Protein 2YY0 (pdb70)

B-factor: mean 58.33, std 17.15, range [24.26, 110.07]

GO terms:
  GO:0005737 cytoplasm (C, IDA)
  GO:0005515 protein binding (F, IPI)
  GO:0005634 nucleus (C, IDA)
  GO:0003713 transcription coactivator activity (F, IDA)
  GO:0006355 regulation of DNA-templated transcription (P, IDA)
  GO:0007283 spermatogenesis (P, IEP)

Solvent-accessible surface area: 13545 Å² total; per-residue (Å²): 90,88,48,25,67,2,0,64,5,43,29,68,17,0,86,29,63,102,99,34,85,54,22,57,87,62,8,133,130,18,115,68,93,8,71,147,102,126,117,100,69,111,70,123,95,152,135,119,120,71,112,90,114,117,139,55,95,43,27,80,99,2,132,122,73,40,54,87,20,98,126,86,34,78,63,28,35,96,64,9,118,129,3,92,63,83,20,82,132,66,155,97,43,30,57,20,13,69,12,57,38,72,14,1,72,31,93,98,108,39,81,59,22,39,129,67,6,98,138,16,92,57,99,18,64,157,86,154,154,81,82,109,89,125,108,114,138,118,110,69,97,98,105,48,119,55,118,80,0,74,89,8,90,98,61,32,56,87,32,102,124,108,34,78,51,16,42,80,76,11,135,130,32,114,57,98,14,68,126,114,152

Structure (mmCIF, N/CA/C/O backbone):
data_2YY0
#
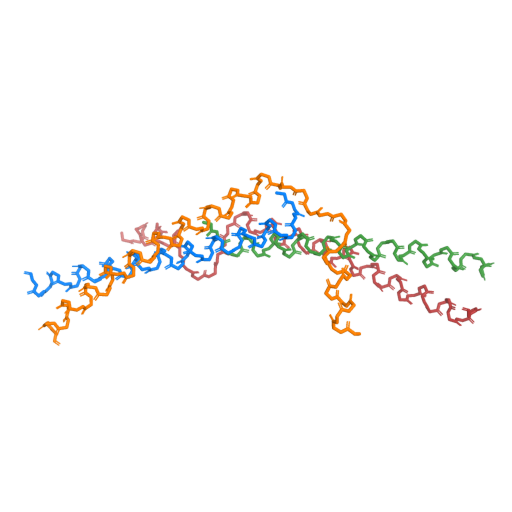_entry.id   2YY0
#
_cell.length_a   59.634
_cell.length_b   59.634
_cell.length_c   194.868
_cell.angle_alpha   90.00
_cell.angle_beta   90.00
_cell.angle_gamma   120.00
#
_symmetry.space_group_name_H-M   'H 3'
#
loop_
_entity.id
_entity.type
_entity.pdbx_description
1 polymer 'C-Myc-binding protein'
2 water water
#
loop_
_atom_site.group_PDB
_atom_site.id
_atom_site.type_symbol
_atom_site.label_atom_id
_atom_site.label_alt_id
_atom_site.label_comp_id
_atom_site.label_asym_id
_atom_site.label_entity_id
_atom_site.lab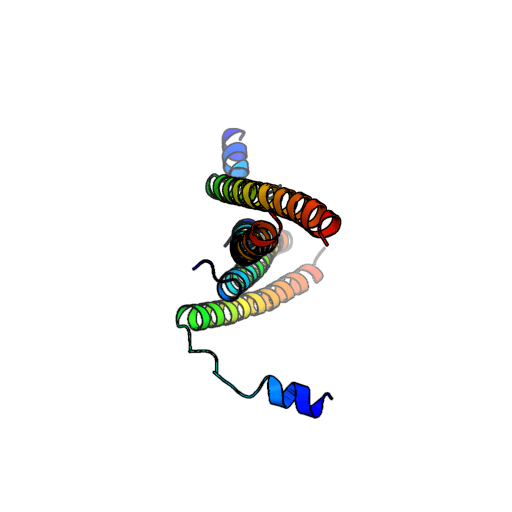el_seq_id
_atom_site.pdbx_PDB_ins_code
_atom_site.Cartn_x
_atom_site.Cartn_y
_atom_site.Cartn_z
_atom_site.occupancy
_atom_site.B_iso_or_equiv
_atom_site.auth_seq_id
_atom_site.auth_comp_id
_atom_site.auth_asym_id
_atom_site.auth_atom_id
_atom_site.pdbx_PDB_model_num
ATOM 1 N N . PRO A 1 16 ? 3.312 12.171 86.142 1.00 74.07 57 PRO A N 1
ATOM 2 C CA . PRO A 1 16 ? 4.449 12.332 87.089 1.00 73.05 57 PRO A CA 1
ATOM 3 C C . PRO A 1 16 ? 5.372 13.466 86.654 1.00 71.61 57 PRO A C 1
ATOM 4 O O . PRO A 1 16 ? 5.672 13.598 85.475 1.00 71.25 57 PRO A O 1
ATOM 8 N N . GLU A 1 17 ? 5.820 14.282 87.606 1.00 72.19 58 GLU A N 1
ATOM 9 C CA . GLU A 1 17 ? 6.723 15.404 87.307 1.00 71.04 58 GLU A CA 1
ATOM 10 C C . GLU A 1 17 ? 8.140 14.915 86.976 1.00 68.71 58 GLU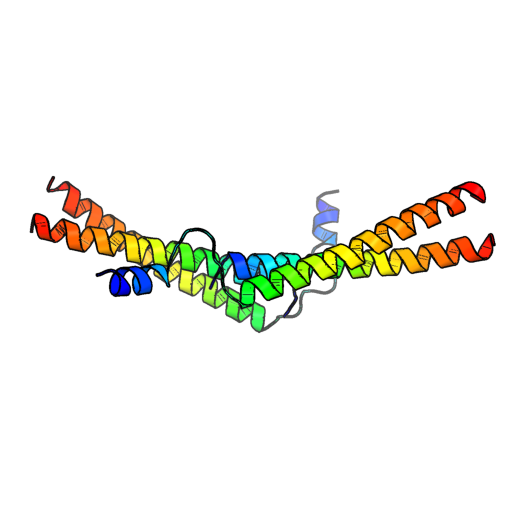 A C 1
ATOM 11 O O . GLU A 1 17 ? 9.132 15.329 87.593 1.00 68.59 58 GLU A O 1
ATOM 17 N N . ASN A 1 18 ? 8.214 14.026 85.992 1.00 64.36 59 ASN A N 1
ATOM 18 C CA . ASN A 1 18 ? 9.468 13.461 85.527 1.00 59.97 59 ASN A CA 1
ATOM 19 C C . ASN A 1 18 ? 9.746 14.149 84.205 1.00 55.94 59 ASN A C 1
ATOM 20 O O . ASN A 1 18 ? 8.860 14.260 83.362 1.00 55.27 59 ASN A O 1
ATOM 25 N N . PRO A 1 19 ? 10.970 14.654 84.022 1.00 52.70 60 PRO A N 1
ATOM 26 C CA . PRO A 1 19 ? 11.283 15.319 82.763 1.00 51.03 60 PRO A CA 1
ATOM 27 C C . PRO A 1 19 ? 11.077 14.406 81.544 1.00 49.95 60 PRO A C 1
ATOM 28 O O . PRO A 1 19 ? 10.453 14.812 80.565 1.00 50.18 60 PRO A O 1
ATOM 32 N N . GLU A 1 20 ? 11.556 13.168 81.610 1.00 49.33 61 GLU A N 1
ATOM 33 C CA . GLU A 1 20 ? 11.400 12.242 80.483 1.00 48.44 61 GLU A CA 1
ATOM 34 C C . GLU A 1 20 ? 9.938 11.955 80.125 1.00 45.12 61 GLU A C 1
ATOM 35 O O . GLU A 1 20 ? 9.568 11.905 78.948 1.00 44.82 61 GLU A O 1
ATOM 41 N N . ILE A 1 21 ? 9.118 11.748 81.147 1.00 41.67 62 ILE A N 1
ATOM 42 C CA . ILE A 1 21 ? 7.699 11.490 80.968 1.00 37.81 62 ILE A CA 1
ATOM 43 C C . ILE A 1 21 ? 7.016 12.722 80.369 1.00 37.74 62 ILE A C 1
ATOM 44 O O . ILE A 1 21 ? 6.290 12.613 79.372 1.00 37.01 62 ILE A O 1
ATOM 49 N N . GLU A 1 22 ? 7.260 13.892 80.967 1.00 36.15 63 GLU A N 1
ATOM 50 C CA . GLU A 1 22 ? 6.685 15.137 80.482 1.00 34.68 63 GLU A CA 1
ATOM 51 C C . GLU A 1 22 ? 7.137 15.425 79.058 1.00 35.37 63 GLU A C 1
ATOM 52 O O . GLU A 1 22 ? 6.356 15.934 78.260 1.00 35.26 63 GLU A O 1
ATOM 58 N N . LEU A 1 23 ? 8.394 15.118 78.738 1.00 34.09 64 LEU A N 1
ATOM 59 C CA . LEU A 1 23 ? 8.911 15.324 77.376 1.00 35.24 64 LEU A CA 1
ATOM 60 C C . LEU A 1 23 ? 8.083 14.430 76.432 1.00 36.63 64 LEU A C 1
ATOM 61 O O . LEU A 1 23 ? 7.605 14.873 75.380 1.00 37.73 64 LEU A O 1
ATOM 66 N N . LEU A 1 24 ? 7.915 13.170 76.801 1.00 35.01 65 LEU A N 1
ATOM 67 C CA . LEU A 1 24 ? 7.106 12.279 75.971 1.00 36.73 65 LEU A CA 1
ATOM 68 C C . LEU A 1 24 ? 5.689 12.814 75.784 1.00 35.26 65 LEU A C 1
ATOM 69 O O . LEU A 1 24 ? 5.120 12.684 74.704 1.00 35.00 65 LEU A O 1
ATOM 74 N N . ARG A 1 25 ? 5.111 13.404 76.830 1.00 35.13 66 ARG A N 1
ATOM 75 C CA . ARG A 1 25 ? 3.750 13.921 76.701 1.00 36.92 66 ARG A CA 1
ATOM 76 C C . ARG A 1 25 ? 3.727 15.103 75.759 1.00 36.41 66 ARG A C 1
ATOM 77 O O . ARG A 1 25 ? 2.736 15.332 75.071 1.00 38.76 66 ARG A O 1
ATOM 85 N N . LEU A 1 26 ? 4.827 15.848 75.725 1.00 37.87 67 LEU A N 1
ATOM 86 C CA . LEU A 1 26 ? 4.922 17.015 74.858 1.00 38.76 67 LEU A CA 1
ATOM 87 C C . LEU A 1 26 ? 4.985 16.581 73.397 1.00 36.01 67 LEU A C 1
ATOM 88 O O . LEU A 1 26 ? 4.351 17.180 72.531 1.00 36.97 67 LEU A O 1
ATOM 93 N N . GLU A 1 27 ? 5.737 15.532 73.126 1.00 36.84 68 GLU A N 1
ATOM 94 C CA . GLU A 1 27 ? 5.836 15.006 71.769 1.00 38.54 68 GLU A CA 1
ATOM 95 C C . GLU A 1 27 ? 4.494 14.411 71.361 1.00 35.54 68 GLU A C 1
ATOM 96 O O . GLU A 1 27 ? 4.044 14.610 70.241 1.00 35.06 68 GLU A O 1
ATOM 102 N N . LEU A 1 28 ? 3.843 13.702 72.272 1.00 33.15 69 LEU A N 1
ATOM 103 C CA . LEU A 1 28 ? 2.543 13.111 71.932 1.00 36.17 69 LEU A CA 1
ATOM 104 C C . LEU A 1 28 ? 1.541 14.216 71.569 1.00 35.14 69 LEU A C 1
ATOM 105 O O . LEU A 1 28 ? 0.785 14.109 70.599 1.00 34.37 69 LEU A O 1
ATOM 110 N N . ALA A 1 29 ? 1.575 15.296 72.335 1.00 36.01 70 ALA A N 1
ATOM 111 C CA . ALA A 1 29 ? 0.687 16.430 72.114 1.00 35.76 70 ALA A CA 1
ATOM 112 C C . ALA A 1 29 ? 0.962 17.140 70.793 1.00 35.97 70 ALA A C 1
ATOM 113 O O . ALA A 1 29 ? 0.037 17.631 70.144 1.00 35.45 70 ALA A O 1
ATOM 115 N N . GLU A 1 30 ? 2.235 17.207 70.403 1.00 37.95 71 GLU A N 1
ATOM 116 C CA . GLU A 1 30 ? 2.635 17.846 69.147 1.00 40.22 71 GLU A CA 1
ATOM 117 C C . GLU A 1 30 ? 2.175 17.021 67.952 1.00 40.17 71 GLU A C 1
ATOM 118 O O . GLU A 1 30 ? 1.631 17.557 66.981 1.00 38.36 71 GLU A O 1
ATOM 124 N N . MET A 1 31 ? 2.427 15.717 68.017 1.00 39.00 72 MET A N 1
ATOM 125 C CA . MET A 1 31 ? 2.022 14.813 66.942 1.00 40.63 72 MET A CA 1
ATOM 126 C C . MET A 1 31 ? 0.507 14.876 66.771 1.00 39.50 72 MET A C 1
ATOM 127 O O . MET A 1 31 ? 0.005 14.808 65.659 1.00 41.65 72 MET A O 1
ATOM 132 N N . LYS A 1 32 ? -0.210 15.012 67.877 1.00 39.62 73 LYS A N 1
ATOM 133 C CA . LYS A 1 32 ? -1.657 15.071 67.833 1.00 44.10 73 LYS A CA 1
ATOM 134 C C . LYS A 1 32 ? -2.108 16.394 67.204 1.00 45.80 73 LYS A C 1
ATOM 135 O O . LYS A 1 32 ? -3.106 16.442 66.489 1.00 46.73 73 LYS A O 1
ATOM 141 N N . GLU A 1 33 ? -1.368 17.464 67.477 1.00 47.85 74 GLU A N 1
ATOM 142 C CA . GLU A 1 33 ? -1.685 18.775 66.933 1.00 47.88 74 GLU A CA 1
ATOM 143 C C . GLU A 1 33 ? -1.397 18.749 65.439 1.00 47.06 74 GLU A C 1
ATOM 144 O O . GLU A 1 33 ? -2.130 19.341 64.652 1.00 44.70 74 GLU A O 1
ATOM 150 N N . LYS A 1 34 ? -0.327 18.068 65.043 1.00 47.21 75 LYS A N 1
ATOM 151 C CA . LYS A 1 34 ? 0.003 17.970 63.624 1.00 49.40 75 LYS A CA 1
ATOM 152 C C . LYS A 1 34 ? -1.057 17.117 62.933 1.00 50.96 75 LYS A C 1
ATOM 153 O O . LYS A 1 34 ? -1.336 17.280 61.750 1.00 53.68 75 LYS A O 1
ATOM 159 N N . TYR A 1 35 ? -1.661 16.212 63.681 1.00 50.40 76 TYR A N 1
ATOM 160 C CA . TYR A 1 35 ? -2.662 15.348 63.100 1.00 51.38 76 TYR A CA 1
ATOM 161 C C . TYR A 1 35 ? -4.006 16.017 62.968 1.00 52.35 76 TYR A C 1
ATOM 162 O O . TYR A 1 35 ? -4.728 15.762 62.013 1.00 52.54 76 TYR A O 1
ATOM 171 N N . GLU A 1 36 ? -4.350 16.864 63.930 1.00 55.69 77 GLU A N 1
ATOM 172 C CA . GLU A 1 36 ? -5.626 17.583 63.889 1.00 57.99 77 GLU A CA 1
ATOM 173 C C . GLU A 1 36 ? -5.620 18.663 62.803 1.00 57.29 77 GLU A C 1
ATOM 174 O O . GLU A 1 36 ? -6.669 19.158 62.401 1.00 58.37 77 GLU A O 1
ATOM 180 N N . ALA A 1 37 ? -4.434 19.023 62.331 1.00 56.88 78 ALA A N 1
ATOM 181 C CA . ALA A 1 37 ? -4.303 20.044 61.304 1.00 57.91 78 ALA A CA 1
ATOM 182 C C . ALA A 1 37 ? -4.573 19.480 59.910 1.00 57.98 78 ALA A C 1
ATOM 183 O O . ALA A 1 37 ? -5.100 20.175 59.044 1.00 58.37 78 ALA A O 1
ATOM 185 N N . ILE A 1 38 ? -4.203 18.225 59.688 1.00 58.29 79 ILE A N 1
ATOM 186 C CA . ILE A 1 38 ? -4.438 17.612 58.391 1.00 58.76 79 ILE A CA 1
ATOM 187 C C . ILE A 1 38 ? -5.905 17.212 58.355 1.00 59.71 79 ILE A C 1
ATOM 188 O O . ILE A 1 38 ? -6.556 17.329 57.320 1.00 60.08 79 ILE A O 1
ATOM 193 N N . VAL A 1 39 ? -6.422 16.748 59.494 1.00 60.52 80 VAL A N 1
ATOM 194 C CA . VAL A 1 39 ? -7.827 16.358 59.588 1.00 61.09 80 VAL A CA 1
ATOM 195 C C . VAL A 1 39 ? -8.640 17.583 59.213 1.00 62.28 80 VAL A C 1
ATOM 196 O O . VAL A 1 39 ? -9.687 17.479 58.585 1.00 62.80 80 VAL A O 1
ATOM 200 N N . GLU A 1 40 ? -8.140 18.744 59.620 1.00 63.02 81 GLU A N 1
ATOM 201 C CA . GLU A 1 40 ? -8.793 20.013 59.351 1.00 65.12 81 GLU A CA 1
ATOM 202 C C . GLU A 1 40 ? -8.469 20.435 57.929 1.00 65.97 81 GLU A C 1
ATOM 203 O O . GLU A 1 40 ? -9.290 21.035 57.241 1.00 65.45 81 GLU A O 1
ATOM 209 N N . GLU A 1 41 ? -7.259 20.107 57.497 1.00 66.83 82 GLU A N 1
ATOM 210 C CA . GLU A 1 41 ? -6.808 20.445 56.159 1.00 69.13 82 GLU A CA 1
ATOM 211 C C . GLU A 1 41 ? -7.657 19.718 55.111 1.00 69.99 82 GLU A C 1
ATOM 212 O O . GLU A 1 41 ? -8.053 20.305 54.103 1.00 70.58 82 GLU A O 1
ATOM 218 N N . ASN A 1 42 ? -7.945 18.444 55.354 1.00 70.08 83 ASN A N 1
ATOM 219 C CA . ASN A 1 42 ? -8.754 17.671 54.425 1.00 71.80 83 ASN A CA 1
ATOM 220 C C . ASN A 1 42 ? -10.203 18.145 54.432 1.00 73.37 83 ASN A C 1
ATOM 221 O O . ASN A 1 42 ? -10.879 18.099 53.407 1.00 75.52 83 ASN A O 1
ATOM 226 N N . LYS A 1 43 ? -10.680 18.593 55.588 1.00 74.80 84 LYS A N 1
ATOM 227 C CA . LYS A 1 43 ? -12.047 19.088 55.707 1.00 75.92 84 LYS A CA 1
ATOM 228 C C . LYS A 1 43 ? -12.255 20.116 54.603 1.00 75.57 84 LYS A C 1
ATOM 229 O O . LYS A 1 43 ? -13.225 20.053 53.854 1.00 75.44 84 LYS A O 1
ATOM 235 N N . LYS A 1 44 ? -11.327 21.057 54.504 1.00 75.14 85 LYS A N 1
ATOM 236 C CA . LYS A 1 44 ? -11.411 22.087 53.491 1.00 75.13 85 LYS A CA 1
ATOM 237 C C . LYS A 1 44 ? -11.302 21.488 52.098 1.00 75.04 85 LYS A C 1
ATOM 238 O O . LYS A 1 44 ? -12.032 21.884 51.192 1.00 76.31 85 LYS A O 1
ATOM 244 N N . LEU A 1 45 ? -10.398 20.531 51.922 1.00 73.55 86 LEU A N 1
ATOM 245 C CA . LEU A 1 45 ? -10.234 19.902 50.617 1.00 73.43 86 LEU A CA 1
ATOM 246 C C . LEU A 1 45 ? -11.519 19.223 50.134 1.00 73.06 86 LEU A C 1
ATOM 247 O O . LEU A 1 45 ? -12.060 19.592 49.099 1.00 72.40 86 LEU A O 1
ATOM 252 N N . LYS A 1 46 ? -12.009 18.243 50.884 1.00 73.63 87 LYS A N 1
ATOM 253 C CA . LYS A 1 46 ? -13.229 17.534 50.509 1.00 75.19 87 LYS A CA 1
ATOM 254 C C . LYS A 1 46 ? -14.356 18.505 50.172 1.00 76.02 87 LYS A C 1
ATOM 255 O O . LYS A 1 46 ? -15.078 18.320 49.193 1.00 75.73 87 LYS A O 1
ATOM 261 N N . ALA A 1 47 ? -14.499 19.543 50.989 1.00 76.70 88 ALA A N 1
ATOM 262 C CA . ALA A 1 47 ? -15.547 20.540 50.790 1.00 77.95 88 ALA A CA 1
ATOM 263 C C . ALA A 1 47 ? -15.335 21.387 49.538 1.00 78.16 88 ALA A C 1
ATOM 264 O O . ALA A 1 47 ? -16.295 21.733 48.848 1.00 78.41 88 ALA A O 1
ATOM 26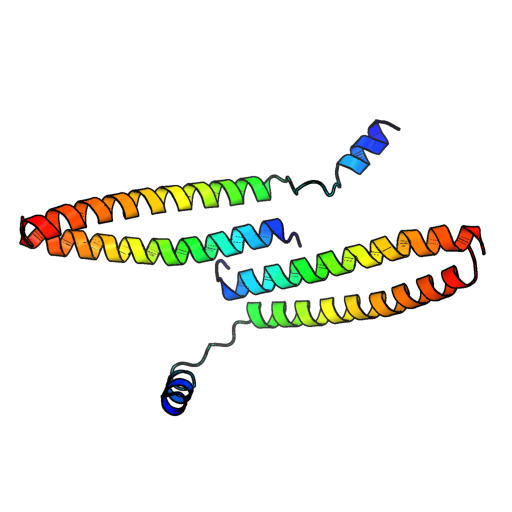6 N N . LYS A 1 48 ? -14.080 21.724 49.256 1.00 77.78 89 LYS A N 1
ATOM 267 C CA . LYS A 1 48 ? -13.741 22.537 48.093 1.00 77.80 89 LYS A CA 1
ATOM 268 C C . LYS A 1 48 ? -13.757 21.688 46.832 1.00 78.69 89 LYS A C 1
ATOM 269 O O . LYS A 1 48 ? -13.963 22.190 45.729 1.00 78.90 89 LYS A O 1
ATOM 275 N N . LEU A 1 49 ? -13.546 20.392 47.017 1.00 80.20 90 LEU A N 1
ATOM 276 C CA . LEU A 1 49 ? -13.511 19.424 45.929 1.00 81.08 90 LEU A CA 1
ATOM 277 C C . LEU A 1 49 ? -14.897 19.213 45.314 1.00 81.94 90 LEU A C 1
ATOM 278 O O . LEU A 1 49 ? -15.026 18.996 44.110 1.00 82.08 90 LEU A O 1
ATOM 283 N N . ALA A 1 50 ? -15.929 19.282 46.152 1.00 82.83 91 ALA A N 1
ATOM 284 C CA . ALA A 1 50 ? -17.305 19.099 45.710 1.00 83.94 91 ALA A CA 1
ATOM 285 C C . ALA A 1 50 ? -17.873 20.394 45.143 1.00 84.78 91 ALA A C 1
ATOM 286 O O . ALA A 1 50 ? -19.084 20.596 45.110 1.00 83.95 91 ALA A O 1
ATOM 288 N N . GLN A 1 51 ? -16.977 21.272 44.712 1.00 86.95 92 GLN A N 1
ATOM 289 C CA . GLN A 1 51 ? -17.349 22.553 44.123 1.00 88.63 92 GLN A CA 1
ATOM 290 C C . GLN A 1 51 ? -16.995 22.405 42.645 1.00 90.34 92 GLN A C 1
ATOM 291 O O . GLN A 1 51 ? -17.249 23.295 41.828 1.00 90.61 92 GLN A O 1
ATOM 297 N N . TYR A 1 52 ? -16.388 21.264 42.325 1.00 91.84 93 TYR A N 1
ATOM 298 C CA . TYR A 1 52 ? -15.997 20.930 40.963 1.00 94.00 93 TYR A CA 1
ATOM 299 C C . TYR A 1 52 ? -16.597 19.573 40.623 1.00 95.40 93 TYR A C 1
ATOM 3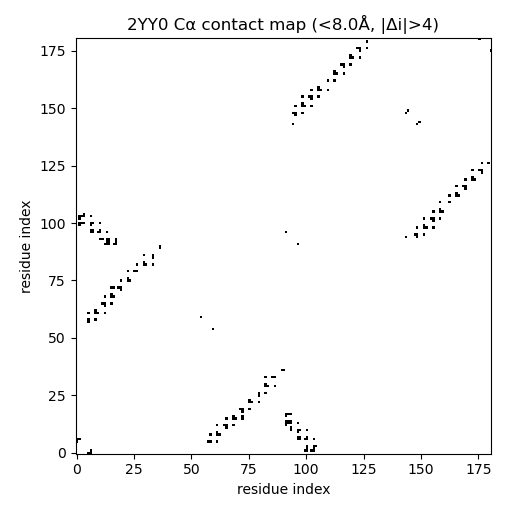00 O O . TYR A 1 52 ? -16.868 19.269 39.459 1.00 95.54 93 TYR A O 1
ATOM 309 N N . GLU A 1 53 ? -16.801 18.762 41.656 1.00 96.66 94 GLU A N 1
ATOM 310 C CA . GLU A 1 53 ? -17.386 17.439 41.493 1.00 98.01 94 GLU A CA 1
ATOM 311 C C . GLU A 1 53 ? -18.792 17.433 42.089 1.00 98.95 94 GLU A C 1
ATOM 312 O O . GLU A 1 53 ? -19.755 17.218 41.322 1.00 99.23 94 GLU A O 1
ATOM 319 N N . ASN B 1 1 ? 38.334 10.375 76.284 1.00 65.26 42 ASN B N 1
ATOM 320 C CA . ASN B 1 1 ? 38.421 9.244 75.311 1.00 64.82 42 ASN B CA 1
ATOM 321 C C . ASN B 1 1 ? 37.027 8.726 74.930 1.00 64.05 42 ASN B C 1
ATOM 322 O O . ASN B 1 1 ? 36.266 8.273 75.785 1.00 62.85 42 ASN B O 1
ATOM 327 N N . SER B 1 2 ? 36.700 8.786 73.641 1.00 64.18 43 SER B N 1
ATOM 328 C CA . SER B 1 2 ? 35.391 8.339 73.171 1.00 64.04 43 SER B CA 1
ATOM 329 C C . SER B 1 2 ? 35.121 6.878 73.522 1.00 62.51 43 SER B C 1
ATOM 330 O O . SER B 1 2 ? 33.981 6.493 73.789 1.00 63.58 43 SER B O 1
ATOM 333 N N . ALA B 1 3 ? 36.165 6.062 73.522 1.00 60.52 44 ALA B N 1
ATOM 334 C CA . ALA B 1 3 ? 35.998 4.655 73.864 1.00 59.02 44 ALA B CA 1
ATOM 335 C C . ALA B 1 3 ? 35.578 4.539 75.328 1.00 57.47 44 ALA B C 1
ATOM 336 O O . ALA B 1 3 ? 34.611 3.850 75.647 1.00 56.39 44 ALA B O 1
ATOM 338 N N . LEU B 1 4 ? 36.298 5.232 76.209 1.00 56.22 45 LEU B N 1
ATOM 339 C CA . LEU B 1 4 ? 35.992 5.203 77.637 1.00 56.84 45 LEU B CA 1
ATOM 340 C C . LEU B 1 4 ? 34.644 5.842 77.936 1.00 58.00 45 LEU B C 1
ATOM 341 O O . LEU B 1 4 ? 33.907 5.377 78.811 1.00 56.82 45 LEU B O 1
ATOM 346 N N . ASP B 1 5 ? 34.332 6.914 77.212 1.00 57.86 46 ASP B N 1
ATOM 347 C CA . ASP B 1 5 ? 33.070 7.603 77.390 1.00 56.29 46 ASP B CA 1
ATOM 348 C C . ASP B 1 5 ? 31.937 6.635 77.153 1.00 55.11 46 ASP B C 1
ATOM 349 O O . ASP B 1 5 ? 31.081 6.452 78.010 1.00 55.98 46 ASP B O 1
ATOM 354 N N . PHE B 1 6 ? 31.930 6.005 75.987 1.00 54.14 47 PHE B N 1
ATOM 355 C CA . PHE B 1 6 ? 30.881 5.046 75.673 1.00 52.80 47 PHE B CA 1
ATOM 356 C C . PHE B 1 6 ? 30.797 3.991 76.765 1.00 52.65 47 PHE B C 1
ATOM 357 O O . PHE B 1 6 ? 29.704 3.609 77.188 1.00 51.42 47 PHE B O 1
ATOM 365 N N . LEU B 1 7 ? 31.951 3.520 77.224 1.00 52.63 48 LEU B N 1
ATOM 366 C CA . LEU B 1 7 ? 31.959 2.500 78.266 1.00 53.07 48 LEU B CA 1
ATOM 367 C C . LEU B 1 7 ? 31.301 3.024 79.538 1.00 52.60 48 LEU B C 1
ATOM 368 O O . LEU B 1 7 ? 30.503 2.326 80.160 1.00 50.78 48 LEU B O 1
ATOM 373 N N . LYS B 1 8 ? 31.642 4.257 79.906 1.00 55.55 49 LYS B N 1
ATOM 374 C CA . LYS B 1 8 ? 31.116 4.915 81.103 1.00 58.37 49 LYS B CA 1
ATOM 375 C C . LYS B 1 8 ? 29.593 5.118 81.098 1.00 59.59 49 LYS B C 1
ATOM 376 O O . LYS B 1 8 ? 28.974 5.205 82.159 1.00 59.92 49 LYS B O 1
ATOM 382 N N . HIS B 1 9 ? 28.992 5.194 79.914 1.00 60.71 50 HIS B N 1
ATOM 383 C CA . HIS B 1 9 ? 27.549 5.381 79.809 1.00 63.37 50 HIS B CA 1
ATOM 384 C C . HIS B 1 9 ? 26.812 4.058 79.757 1.00 63.67 50 HIS B C 1
ATOM 385 O O . HIS B 1 9 ? 25.690 3.951 80.251 1.00 65.88 50 HIS B O 1
ATOM 392 N N . HIS B 1 10 ? 27.436 3.050 79.158 1.00 62.91 51 HIS B N 1
ATOM 393 C CA . HIS B 1 10 ? 26.797 1.746 79.028 1.00 62.50 51 HIS B CA 1
ATOM 394 C C . HIS B 1 10 ? 27.088 0.791 80.163 1.00 61.59 51 HIS B C 1
ATOM 395 O O . HIS B 1 10 ? 26.853 -0.413 80.046 1.00 62.63 51 HIS B O 1
ATOM 402 N N . LEU B 1 11 ? 27.605 1.326 81.262 1.00 59.39 52 LEU B N 1
ATOM 403 C CA . LEU B 1 11 ? 27.896 0.513 82.428 1.00 59.56 52 LEU B CA 1
ATOM 404 C C . LEU B 1 11 ? 27.271 1.181 83.642 1.00 60.89 52 LEU B C 1
ATOM 405 O O . LEU B 1 11 ? 27.259 2.403 83.742 1.00 59.86 52 LEU B O 1
ATOM 410 N N . GLY B 1 12 ? 26.738 0.377 84.554 1.00 63.96 53 GLY B N 1
ATOM 411 C CA . GLY B 1 12 ? 26.113 0.926 85.744 1.00 67.86 53 GLY B CA 1
ATOM 412 C C . GLY B 1 12 ? 24.666 0.494 85.873 1.00 70.91 53 GLY B C 1
ATOM 413 O O . GLY B 1 12 ? 24.230 -0.459 85.228 1.00 71.17 53 GLY B O 1
ATOM 414 N N . ALA B 1 13 ? 23.915 1.200 86.708 1.00 74.11 54 ALA B N 1
ATOM 415 C CA . ALA B 1 13 ? 22.511 0.874 86.922 1.00 76.95 54 ALA B CA 1
ATOM 416 C C . ALA B 1 13 ? 21.671 1.196 85.697 1.00 79.17 54 ALA B C 1
ATOM 417 O O . ALA B 1 13 ? 21.484 2.366 85.357 1.00 79.86 54 ALA B O 1
ATOM 419 N N . ALA B 1 14 ? 21.166 0.161 85.032 1.00 81.53 55 ALA B N 1
ATOM 420 C CA . ALA B 1 14 ? 20.328 0.363 83.854 1.00 83.56 55 ALA B CA 1
ATOM 421 C C . ALA B 1 14 ? 19.061 1.079 84.311 1.00 84.82 55 ALA B C 1
ATOM 422 O O . ALA B 1 14 ? 18.805 1.195 85.512 1.00 85.12 55 ALA B O 1
ATOM 424 N N . THR B 1 15 ? 18.269 1.562 83.362 1.00 85.77 56 THR B N 1
ATOM 425 C CA . THR B 1 15 ? 17.034 2.265 83.701 1.00 86.16 56 THR B CA 1
ATOM 426 C C . THR B 1 15 ? 15.879 1.280 83.939 1.00 85.69 56 THR B C 1
ATOM 427 O O . THR B 1 15 ? 15.561 0.459 83.076 1.00 85.93 56 THR B O 1
ATOM 431 N N . PRO B 1 16 ? 15.249 1.337 85.127 1.00 84.66 57 PRO B N 1
ATOM 432 C CA . PRO B 1 16 ? 14.137 0.426 85.415 1.00 83.25 57 PRO B CA 1
ATOM 433 C C . PRO B 1 16 ? 13.003 0.708 84.438 1.00 81.87 57 PRO B C 1
ATOM 434 O O . PRO B 1 16 ? 12.694 1.868 84.156 1.00 81.95 57 PRO B O 1
ATOM 438 N N . GLU B 1 17 ? 12.389 -0.349 83.919 1.00 79.60 58 GLU B N 1
ATOM 439 C CA . GLU B 1 17 ? 11.294 -0.190 82.970 1.00 76.81 58 GLU B CA 1
ATOM 440 C C . GLU B 1 17 ? 10.085 0.487 83.602 1.00 72.44 58 GLU B C 1
ATOM 441 O O . GLU B 1 17 ? 9.380 -0.119 84.403 1.00 73.02 58 GLU B O 1
ATOM 447 N N . ASN B 1 18 ? 9.857 1.748 83.250 1.00 66.94 59 ASN B N 1
ATOM 448 C CA . ASN B 1 18 ? 8.714 2.479 83.779 1.00 62.61 59 ASN B CA 1
ATOM 449 C C . ASN B 1 18 ? 7.513 2.248 82.860 1.00 58.46 59 ASN B C 1
ATOM 450 O O . ASN B 1 18 ? 7.569 2.540 81.666 1.00 56.97 59 ASN B O 1
ATOM 455 N N . PRO B 1 19 ? 6.414 1.713 83.408 1.00 54.12 60 PRO B N 1
ATOM 456 C CA . PRO B 1 19 ? 5.176 1.422 82.676 1.00 50.83 60 PRO B CA 1
ATOM 457 C C . PRO B 1 19 ? 4.509 2.641 82.012 1.00 48.01 60 PRO B C 1
ATOM 458 O O . PRO B 1 19 ? 3.860 2.513 80.969 1.00 44.41 60 PRO B O 1
ATOM 462 N N . GLU B 1 20 ? 4.662 3.815 82.618 1.00 45.85 61 GLU B N 1
ATOM 463 C CA . GLU B 1 20 ? 4.077 5.024 82.061 1.00 44.43 61 GLU B CA 1
ATOM 464 C C . GLU B 1 20 ? 4.814 5.392 80.795 1.00 42.93 61 GLU B C 1
ATOM 465 O O . GLU B 1 20 ? 4.199 5.783 79.808 1.00 44.36 61 GLU B O 1
ATOM 471 N N . ILE B 1 21 ? 6.135 5.247 80.812 1.00 42.31 62 ILE B N 1
ATOM 472 C CA . ILE B 1 21 ? 6.942 5.576 79.647 1.00 40.68 62 ILE B CA 1
ATOM 473 C C . ILE B 1 21 ? 6.638 4.628 78.482 1.00 42.50 62 ILE B C 1
ATOM 474 O O . ILE B 1 21 ? 6.535 5.057 77.332 1.00 42.94 62 ILE B O 1
ATOM 479 N N . GLU B 1 22 ? 6.468 3.344 78.776 1.00 42.00 63 GLU B N 1
ATOM 480 C CA . GLU B 1 22 ? 6.169 2.367 77.727 1.00 42.32 63 GLU B CA 1
ATOM 481 C C . GLU B 1 22 ? 4.819 2.687 77.078 1.00 39.89 63 GLU B C 1
ATOM 482 O O . GLU B 1 22 ? 4.679 2.594 75.858 1.00 39.29 63 GLU B O 1
ATOM 488 N N . LEU B 1 23 ? 3.839 3.073 77.896 1.00 35.70 64 LEU B N 1
ATOM 489 C CA . LEU B 1 23 ? 2.530 3.440 77.388 1.00 34.70 64 LEU B CA 1
ATOM 490 C C . LEU B 1 23 ? 2.671 4.594 76.414 1.00 32.06 64 LEU B C 1
ATOM 491 O O . LEU B 1 23 ? 2.322 4.469 75.244 1.00 33.75 64 LEU B O 1
ATOM 496 N N . LEU B 1 24 ? 3.192 5.714 76.912 1.00 30.60 65 LEU B N 1
ATOM 497 C CA . LEU B 1 24 ? 3.392 6.919 76.118 1.00 29.23 65 LEU B CA 1
ATOM 498 C C . LEU B 1 24 ? 4.150 6.638 74.816 1.00 30.68 65 LEU B C 1
ATOM 499 O O . LEU B 1 24 ? 3.815 7.181 73.742 1.00 29.78 65 LEU B O 1
ATOM 504 N N . ARG B 1 25 ? 5.189 5.818 74.890 1.00 26.68 66 ARG B N 1
ATOM 505 C CA . ARG B 1 25 ? 5.892 5.504 73.661 1.00 32.12 66 ARG B CA 1
ATOM 506 C C . ARG B 1 25 ? 4.921 4.809 72.684 1.00 33.10 66 ARG B C 1
ATOM 507 O O . ARG B 1 25 ? 4.964 5.087 71.479 1.00 31.39 66 ARG B O 1
ATOM 515 N N . LEU B 1 26 ? 4.049 3.926 73.191 1.00 30.30 67 LEU B N 1
ATOM 516 C CA . LEU B 1 26 ? 3.092 3.239 72.315 1.00 31.60 67 LEU B CA 1
ATOM 517 C C . LEU B 1 26 ? 2.015 4.198 71.816 1.00 31.16 67 LEU B C 1
ATOM 518 O O . LEU B 1 26 ? 1.441 3.997 70.733 1.00 28.83 67 LEU B O 1
ATOM 523 N N . GLU B 1 27 ? 1.718 5.234 72.593 1.00 28.79 68 GLU B N 1
ATOM 524 C CA . GLU B 1 27 ? 0.701 6.189 72.137 1.00 31.39 68 GLU B CA 1
ATOM 525 C C . GLU B 1 27 ? 1.329 7.030 71.041 1.00 30.83 68 GLU B C 1
ATOM 526 O O . GLU B 1 27 ? 0.697 7.321 70.031 1.00 29.11 68 GLU B O 1
ATOM 532 N N . LEU B 1 28 ? 2.602 7.368 71.223 1.00 31.44 69 LEU B N 1
ATOM 533 C CA . LEU B 1 28 ? 3.314 8.147 70.237 1.00 29.57 69 LEU B CA 1
ATOM 534 C C . LEU B 1 28 ? 3.361 7.385 68.936 1.00 28.73 69 LEU B C 1
ATOM 535 O O . LEU B 1 28 ? 2.998 7.912 67.891 1.00 30.01 69 LEU B O 1
ATOM 540 N N . ALA B 1 29 ? 3.815 6.142 68.984 1.00 31.87 70 ALA B N 1
ATOM 541 C CA . ALA B 1 29 ? 3.861 5.290 67.781 1.00 33.58 70 ALA B CA 1
ATOM 542 C C . ALA B 1 29 ? 2.492 5.189 67.130 1.00 33.25 70 ALA B C 1
ATOM 543 O O . ALA B 1 29 ? 2.353 5.300 65.933 1.00 36.20 70 ALA B O 1
ATOM 545 N N . GLU B 1 30 ? 1.474 4.962 67.939 1.00 36.34 71 GLU B N 1
ATOM 546 C CA . GLU B 1 30 ? 0.106 4.842 67.460 1.00 37.74 71 GLU B CA 1
ATOM 547 C C . GLU B 1 30 ? -0.353 6.143 66.755 1.00 38.39 71 GLU B C 1
ATOM 548 O O . GLU B 1 30 ? -0.876 6.123 65.626 1.00 35.98 71 GLU B O 1
ATOM 554 N N . MET B 1 31 ? -0.142 7.275 67.421 1.00 38.05 72 MET B N 1
ATOM 555 C CA . MET B 1 31 ? -0.534 8.574 66.878 1.00 37.31 72 MET B CA 1
ATOM 556 C C . MET B 1 31 ? 0.205 8.839 65.570 1.00 37.32 72 MET B C 1
ATOM 557 O O . MET B 1 31 ? -0.375 9.360 64.625 1.00 36.37 72 MET B O 1
ATOM 562 N N . LYS B 1 32 ? 1.483 8.468 65.512 1.00 37.97 73 LYS B N 1
ATOM 563 C CA . LYS B 1 32 ? 2.268 8.668 64.306 1.00 40.72 73 LYS B CA 1
ATOM 564 C C . LYS B 1 32 ? 1.719 7.805 63.169 1.00 44.38 73 LYS B C 1
ATOM 565 O O . LYS B 1 32 ? 1.765 8.192 62.003 1.00 45.08 73 LYS B O 1
ATOM 571 N N . GLU B 1 33 ? 1.206 6.627 63.507 1.00 46.19 74 GLU B N 1
ATOM 572 C CA . GLU B 1 33 ? 0.631 5.754 62.498 1.00 47.78 74 GLU B CA 1
ATOM 573 C C . GLU B 1 33 ? -0.562 6.465 61.886 1.00 46.55 74 GLU B C 1
ATOM 574 O O . GLU B 1 33 ? -0.662 6.564 60.677 1.00 46.29 74 GLU B O 1
ATOM 580 N N . LYS B 1 34 ? -1.466 6.958 62.729 1.00 45.81 75 LYS B N 1
ATOM 581 C CA . LYS B 1 34 ? -2.664 7.635 62.248 1.00 47.88 75 LYS B CA 1
ATOM 582 C C . LYS B 1 34 ? -2.354 8.869 61.424 1.00 49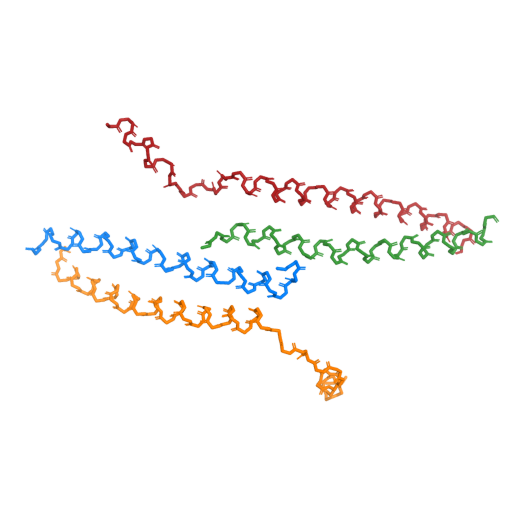.62 75 LYS B C 1
ATOM 583 O O . LYS B 1 34 ? -2.990 9.126 60.408 1.00 49.79 75 LYS B O 1
ATOM 589 N N . TYR B 1 35 ? -1.372 9.635 61.875 1.00 50.45 76 TYR B N 1
ATOM 590 C CA . TYR B 1 35 ? -0.974 10.846 61.184 1.00 49.49 76 TYR B CA 1
ATOM 591 C C . TYR B 1 35 ? -0.483 10.557 59.769 1.00 48.77 76 TYR B C 1
ATOM 592 O O . TYR B 1 35 ? -0.903 11.204 58.811 1.00 49.18 76 TYR B O 1
ATOM 601 N N . GLU B 1 36 ? 0.421 9.600 59.640 1.00 48.19 77 GLU B N 1
ATOM 602 C CA . GLU B 1 36 ? 0.950 9.242 58.328 1.00 50.29 77 GLU B CA 1
ATOM 603 C C . GLU B 1 36 ? -0.148 8.725 57.369 1.00 49.45 77 GLU B C 1
ATOM 604 O O . GLU B 1 36 ? -0.050 8.886 56.156 1.00 46.85 77 GLU B O 1
ATOM 610 N N . ALA B 1 37 ? -1.192 8.103 57.906 1.00 48.44 78 ALA B N 1
ATOM 611 C CA . ALA B 1 37 ? -2.268 7.601 57.056 1.00 48.50 78 ALA B CA 1
ATOM 612 C C . ALA B 1 37 ? -2.986 8.780 56.413 1.00 49.82 78 ALA B C 1
ATOM 613 O O . ALA B 1 37 ? -3.210 8.812 55.204 1.00 50.45 78 ALA B O 1
ATOM 615 N N . ILE B 1 38 ? -3.345 9.746 57.242 1.00 50.61 79 ILE B N 1
ATOM 616 C CA . ILE B 1 38 ? -4.060 10.922 56.795 1.00 52.30 79 ILE B CA 1
ATOM 617 C C . ILE B 1 38 ? -3.205 11.784 55.876 1.00 53.02 79 ILE B C 1
ATOM 618 O O . ILE B 1 38 ? -3.718 12.564 55.080 1.00 54.37 79 ILE B O 1
ATOM 623 N N . VAL B 1 39 ? -1.891 11.661 55.988 1.00 53.71 80 VAL B N 1
ATOM 624 C CA . VAL B 1 39 ? -1.027 12.440 55.119 1.00 52.44 80 VAL B CA 1
ATOM 625 C C . VAL B 1 39 ? -1.174 11.841 53.729 1.00 52.50 80 VAL B C 1
ATOM 626 O O . VAL B 1 39 ? -1.092 12.546 52.727 1.00 51.81 80 VAL B O 1
ATOM 630 N N . GLU B 1 40 ? -1.400 10.530 53.676 1.00 54.51 81 GLU B N 1
ATOM 631 C CA . GLU B 1 40 ? -1.586 9.827 52.409 1.00 55.26 81 GLU B CA 1
ATOM 632 C C . GLU B 1 40 ? -2.894 10.295 51.785 1.00 54.38 81 GLU B C 1
ATOM 633 O O . GLU B 1 40 ? -2.937 10.665 50.613 1.00 53.55 81 GLU B O 1
ATOM 639 N N . GLU B 1 41 ? -3.957 10.291 52.580 1.00 53.22 82 GLU B N 1
ATOM 640 C CA . GLU B 1 41 ? -5.244 10.724 52.088 1.00 55.42 82 GLU B CA 1
ATOM 641 C C . GLU B 1 41 ? -5.156 12.185 51.662 1.00 54.23 82 GLU B C 1
ATOM 642 O O . GLU B 1 41 ? -5.613 12.559 50.584 1.00 54.38 82 GLU B O 1
ATOM 648 N N . ASN B 1 42 ? -4.553 13.009 52.511 1.00 53.42 83 ASN B N 1
ATOM 649 C CA . ASN B 1 42 ? -4.406 14.427 52.219 1.00 52.22 83 ASN B CA 1
ATOM 650 C C . ASN B 1 42 ? -3.723 14.615 50.873 1.00 51.28 83 ASN B C 1
ATOM 651 O O . ASN B 1 42 ? -4.071 15.517 50.118 1.00 51.45 83 ASN B O 1
ATOM 656 N N . LYS B 1 43 ? -2.754 13.763 50.563 1.00 50.05 84 LYS B N 1
ATOM 657 C CA . LYS B 1 43 ? -2.066 13.888 49.293 1.00 51.10 84 LYS B CA 1
ATOM 658 C C . LYS B 1 43 ? -2.973 13.482 48.130 1.00 51.46 84 LYS B C 1
ATOM 659 O O . LYS B 1 43 ? -2.853 14.021 47.026 1.00 49.39 84 LYS B O 1
ATOM 665 N N . LYS B 1 44 ? -3.884 12.541 48.374 1.00 51.36 85 LYS B N 1
ATOM 666 C CA . LYS B 1 44 ? -4.799 12.101 47.327 1.00 52.42 85 LYS B CA 1
ATOM 667 C C . LYS B 1 44 ? -5.825 13.194 47.018 1.00 51.36 85 LYS B C 1
ATOM 668 O O . LYS B 1 44 ? -6.104 13.478 45.853 1.00 49.63 85 LYS B O 1
ATOM 674 N N . LEU B 1 45 ? -6.376 13.806 48.061 1.00 50.86 86 LEU B N 1
ATOM 675 C CA . LEU B 1 45 ? -7.336 14.875 47.878 1.00 51.62 86 LEU B CA 1
ATOM 676 C C . LEU B 1 45 ? -6.700 15.965 47.035 1.00 52.79 86 LEU B C 1
ATOM 677 O O . LEU B 1 45 ? -7.330 16.475 46.114 1.00 54.18 86 LEU B O 1
ATOM 682 N N . LYS B 1 46 ? -5.452 16.316 47.342 1.00 53.71 87 LYS B N 1
ATOM 683 C CA . LYS B 1 46 ? -4.729 17.355 46.595 1.00 55.27 87 LYS B CA 1
ATOM 684 C C . LYS B 1 46 ? -4.542 16.986 45.122 1.00 54.57 87 LYS B C 1
ATOM 685 O O . LYS B 1 46 ? -4.566 17.850 44.249 1.00 53.10 87 LYS B O 1
ATOM 691 N N . ALA B 1 47 ? -4.337 15.701 44.856 1.00 55.29 88 ALA B N 1
ATOM 692 C CA . ALA B 1 47 ? -4.171 15.221 43.492 1.00 56.71 88 ALA B CA 1
ATOM 693 C C . ALA B 1 47 ? -5.479 15.442 42.725 1.00 57.69 88 ALA B C 1
ATOM 694 O O . ALA B 1 47 ? -5.471 15.841 41.565 1.00 58.22 88 ALA B O 1
ATOM 696 N N . LYS B 1 48 ? -6.607 15.183 43.379 1.00 58.55 89 LYS B N 1
ATOM 697 C CA . LYS B 1 48 ? -7.896 15.378 42.736 1.00 58.78 89 LYS B CA 1
ATOM 698 C C . LYS B 1 48 ? -8.144 16.844 42.394 1.00 58.04 89 LYS B C 1
ATOM 699 O O . LYS B 1 48 ? -8.535 17.163 41.271 1.00 58.28 89 LYS B O 1
ATOM 705 N N . LEU B 1 49 ? -7.906 17.740 43.346 1.00 56.90 90 LEU B N 1
ATOM 706 C CA . LEU B 1 49 ? -8.102 19.155 43.084 1.00 56.71 90 LEU B CA 1
ATOM 707 C C . LEU B 1 49 ? -7.255 19.638 41.911 1.00 56.51 90 LEU B C 1
ATOM 708 O O . LEU B 1 49 ? -7.635 20.566 41.194 1.00 57.31 90 LEU B O 1
ATOM 713 N N . ALA B 1 50 ? -6.099 19.019 41.724 1.00 54.18 91 ALA B N 1
ATOM 714 C CA . ALA B 1 50 ? -5.235 19.393 40.630 1.00 53.87 91 ALA B CA 1
ATOM 715 C C . ALA B 1 50 ? -5.990 19.262 39.303 1.00 55.13 91 ALA B C 1
ATOM 716 O O . ALA B 1 50 ? -5.735 20.021 38.369 1.00 55.52 91 ALA B O 1
ATOM 718 N N . GLN B 1 51 ? -6.910 18.297 39.220 1.00 54.56 92 GLN B N 1
ATOM 719 C CA . GLN B 1 51 ? -7.697 18.083 38.004 1.00 54.17 92 GLN B CA 1
ATOM 720 C C . GLN B 1 51 ? -8.536 19.310 37.666 1.00 56.08 92 GLN B C 1
ATOM 721 O O . GLN B 1 51 ? -8.754 19.622 36.502 1.00 56.14 92 GLN B O 1
ATOM 727 N N . TYR B 1 52 ? -9.012 19.987 38.700 1.00 58.53 93 TYR B N 1
ATOM 728 C CA . TYR B 1 52 ? -9.854 21.162 38.542 1.00 63.34 93 TYR B CA 1
ATOM 729 C C . TYR B 1 52 ? -9.113 22.451 38.851 1.00 67.04 93 TYR B C 1
ATOM 730 O O . TYR B 1 52 ? -7.888 22.460 38.978 1.00 68.10 93 TYR B O 1
ATOM 739 N N . GLU B 1 53 ? -9.861 23.540 38.984 1.00 71.30 94 GLU B N 1
ATOM 740 C CA . GLU B 1 53 ? -9.252 24.834 39.260 1.00 75.88 94 GLU B CA 1
ATOM 741 C C . GLU B 1 53 ? -8.303 25.211 38.122 1.00 77.66 94 GLU B C 1
ATOM 742 O O . GLU B 1 53 ? -7.079 25.257 38.383 1.00 77.70 94 GLU B O 1
ATOM 749 N N . GLU C 1 17 ? -4.091 16.502 73.278 1.00 64.68 58 GLU C N 1
ATOM 750 C CA . GLU C 1 17 ? -3.212 17.158 74.276 1.00 64.98 58 GLU C CA 1
ATOM 751 C C . GLU C 1 17 ? -2.783 18.543 73.784 1.00 62.90 58 GLU C C 1
ATOM 752 O O . GLU C 1 17 ? -2.696 18.783 72.578 1.00 65.19 58 GLU C O 1
ATOM 758 N N . ASN C 1 18 ? -2.517 19.443 74.728 1.00 59.08 59 ASN C N 1
ATOM 759 C CA . ASN C 1 18 ? -2.117 20.815 74.433 1.00 54.94 59 ASN C CA 1
ATOM 760 C C . ASN C 1 18 ? -0.608 20.960 74.628 1.00 51.16 59 ASN C C 1
ATOM 761 O O . ASN C 1 18 ? -0.100 20.864 75.748 1.00 47.47 59 ASN C O 1
ATOM 766 N N . PRO C 1 19 ? 0.131 21.198 73.536 1.00 48.50 60 PRO C N 1
ATOM 767 C CA . PRO C 1 19 ? 1.585 21.343 73.644 1.00 48.12 60 PRO C CA 1
ATOM 768 C C . PRO C 1 19 ? 2.003 22.441 74.635 1.00 47.50 60 PRO C C 1
ATOM 769 O O . PRO C 1 19 ? 3.071 22.369 75.249 1.00 45.04 60 PRO C O 1
ATOM 773 N N . GLU C 1 20 ? 1.151 23.450 74.783 1.00 45.79 61 GLU C N 1
ATOM 774 C CA . GLU C 1 20 ? 1.437 24.560 75.675 1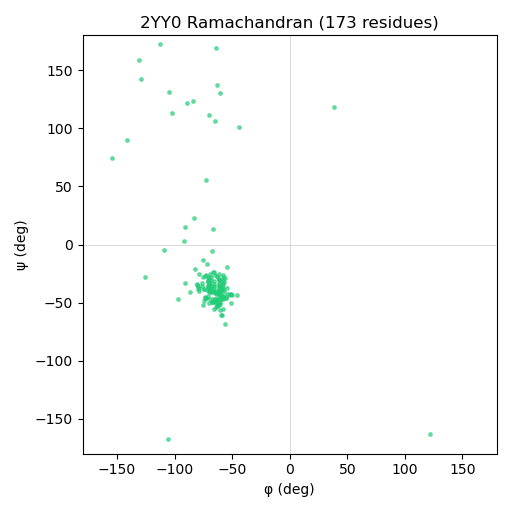.00 45.86 61 GLU C CA 1
ATOM 775 C C . GLU C 1 20 ? 1.358 24.110 77.133 1.00 43.56 61 GLU C C 1
ATOM 776 O O . GLU C 1 20 ? 2.159 24.546 77.963 1.00 42.47 61 GLU C O 1
ATOM 782 N N . ILE C 1 21 ? 0.389 23.247 77.438 1.00 41.61 62 ILE C N 1
ATOM 783 C CA . ILE C 1 21 ? 0.211 22.703 78.786 1.00 40.74 62 ILE C CA 1
ATOM 784 C C . ILE C 1 21 ? 1.424 21.844 79.105 1.00 40.42 62 ILE C C 1
ATOM 785 O O . ILE C 1 21 ? 2.104 22.048 80.109 1.00 40.37 62 ILE C O 1
ATOM 790 N N . GLU C 1 22 ? 1.673 20.875 78.229 1.00 39.14 63 GLU C N 1
ATOM 791 C CA . GLU C 1 22 ? 2.792 19.947 78.375 1.00 39.44 63 GLU C CA 1
ATOM 792 C C . GLU C 1 22 ? 4.143 20.631 78.455 1.00 37.01 63 GLU C C 1
ATOM 793 O O . GLU C 1 22 ? 5.061 20.095 79.062 1.00 36.72 63 GLU C O 1
ATOM 799 N N . LEU C 1 23 ? 4.267 21.807 77.847 1.00 35.58 64 LEU C N 1
ATOM 800 C CA . LEU C 1 23 ? 5.531 22.534 77.891 1.00 34.35 64 LEU C CA 1
ATOM 801 C C . LEU C 1 23 ? 5.717 23.192 79.256 1.00 33.83 64 LEU C C 1
ATOM 802 O O . LEU C 1 23 ? 6.847 23.314 79.738 1.00 32.45 64 LEU C O 1
ATOM 807 N N . LEU C 1 24 ? 4.611 23.608 79.874 1.00 31.30 65 LEU C N 1
ATOM 808 C CA . LEU C 1 24 ? 4.684 24.240 81.181 1.00 30.38 65 LEU C CA 1
ATOM 809 C C . LEU C 1 24 ? 5.051 23.197 82.218 1.00 30.81 65 LEU C C 1
ATOM 810 O O . LEU C 1 24 ? 5.783 23.500 83.159 1.00 30.80 65 LEU C O 1
ATOM 815 N N . ARG C 1 25 ? 4.548 21.975 82.039 1.00 32.20 66 ARG C N 1
ATOM 816 C CA . ARG C 1 25 ? 4.838 20.871 82.958 1.00 34.20 66 ARG C CA 1
ATOM 817 C C . ARG C 1 25 ? 6.287 20.427 82.786 1.00 34.09 66 ARG C C 1
ATOM 818 O O . ARG C 1 25 ? 6.938 20.062 83.759 1.00 38.16 66 ARG C O 1
ATOM 826 N N . LEU C 1 26 ? 6.793 20.469 81.555 1.00 33.33 67 LEU C N 1
ATOM 827 C CA . LEU C 1 26 ? 8.178 20.104 81.292 1.00 34.84 67 LEU C CA 1
ATOM 828 C C . LEU C 1 26 ? 9.022 21.121 82.045 1.00 37.38 67 LEU C C 1
ATOM 829 O O . LEU C 1 26 ? 9.904 20.760 82.828 1.00 37.85 67 LEU C O 1
ATOM 834 N N . GLU C 1 27 ? 8.741 22.399 81.806 1.00 37.09 68 GLU C N 1
ATOM 835 C CA . GLU C 1 27 ? 9.478 23.471 82.470 1.00 38.48 68 GLU C CA 1
ATOM 836 C C . GLU C 1 27 ? 9.323 23.343 83.968 1.00 38.34 68 GLU C C 1
ATOM 837 O O . GLU C 1 27 ? 10.240 23.640 84.719 1.00 36.56 68 GLU C O 1
ATOM 843 N N . LEU C 1 28 ? 8.158 22.889 84.412 1.00 39.59 69 LEU C N 1
ATOM 844 C CA . LEU C 1 28 ? 7.947 22.737 85.840 1.00 39.25 69 LEU C CA 1
ATOM 845 C C . LEU C 1 28 ? 8.820 21.632 86.424 1.00 39.97 69 LEU C C 1
ATOM 846 O O . LEU C 1 28 ? 9.494 21.838 87.437 1.00 38.08 69 LEU C O 1
ATOM 851 N N . ALA C 1 29 ? 8.804 20.460 85.791 1.00 39.52 70 ALA C N 1
ATOM 852 C CA . ALA C 1 29 ? 9.607 19.332 86.263 1.00 43.33 70 ALA C CA 1
ATOM 853 C C . ALA C 1 29 ? 11.100 19.682 86.289 1.00 46.06 70 ALA C C 1
ATOM 854 O O . ALA C 1 29 ? 11.803 19.309 87.222 1.00 46.26 70 ALA C O 1
ATOM 856 N N . GLU C 1 30 ? 11.582 20.404 85.274 1.00 48.69 71 GLU C N 1
ATOM 857 C CA . GLU C 1 30 ? 12.994 20.784 85.219 1.00 52.20 71 GLU C CA 1
ATOM 858 C C . GLU C 1 30 ? 13.359 21.873 86.224 1.00 52.85 71 GLU C C 1
ATOM 859 O O . GLU C 1 30 ? 14.373 21.784 86.918 1.00 53.77 71 GLU C O 1
ATOM 865 N N . MET C 1 31 ? 12.536 22.907 86.290 1.00 52.04 72 MET C N 1
ATOM 866 C CA . MET C 1 31 ? 12.803 24.006 87.197 1.00 53.04 72 MET C CA 1
ATOM 867 C C . MET C 1 31 ? 12.877 23.451 88.612 1.00 53.27 72 MET C C 1
ATOM 868 O O . MET C 1 31 ? 13.546 24.024 89.472 1.00 51.56 72 MET C O 1
ATOM 873 N N . LYS C 1 32 ? 12.192 22.328 88.836 1.00 53.56 73 LYS C N 1
ATOM 874 C CA . LYS C 1 32 ? 12.154 21.683 90.144 1.00 54.93 73 LYS C CA 1
ATOM 875 C C . LYS C 1 32 ? 13.469 20.970 90.482 1.00 55.02 73 LYS C C 1
ATOM 876 O O . LYS C 1 32 ? 13.987 21.112 91.587 1.00 55.49 73 LYS C O 1
ATOM 882 N N . GLU C 1 33 ? 14.011 20.202 89.542 1.00 55.10 74 GLU C N 1
ATOM 883 C CA . GLU C 1 33 ? 15.284 19.531 89.784 1.00 55.79 74 GLU C CA 1
ATOM 884 C C . GLU C 1 33 ? 16.378 20.575 90.005 1.00 55.55 74 GLU C C 1
ATOM 885 O O . GLU C 1 33 ? 17.351 20.320 90.708 1.00 57.34 74 GLU C O 1
ATOM 891 N N . LYS C 1 34 ? 16.226 21.748 89.401 1.00 54.35 75 LYS C N 1
ATOM 892 C CA . LYS C 1 34 ? 17.221 22.808 89.561 1.00 54.32 75 LYS C CA 1
ATOM 893 C C . LYS C 1 34 ? 17.111 23.489 90.916 1.00 53.30 75 LYS C C 1
ATOM 894 O O . LYS C 1 34 ? 18.109 23.892 91.507 1.00 52.45 75 LYS C O 1
ATOM 900 N N . TYR C 1 35 ? 15.883 23.618 91.397 1.00 52.13 76 TYR C N 1
ATOM 901 C CA . TYR C 1 35 ? 15.636 24.239 92.678 1.00 51.80 76 TYR C CA 1
ATOM 902 C C . TYR C 1 35 ? 16.287 23.385 93.757 1.00 53.29 76 TYR C C 1
ATOM 903 O O . TYR C 1 35 ? 16.976 23.896 94.641 1.00 52.42 76 TYR C O 1
ATOM 912 N N . GLU C 1 36 ? 16.064 22.079 93.686 1.00 54.93 77 GLU C N 1
ATOM 913 C CA . GLU C 1 36 ? 16.650 21.174 94.665 1.00 57.68 77 GLU C CA 1
ATOM 914 C C . GLU C 1 36 ? 18.156 21.369 94.697 1.00 57.07 77 GLU C C 1
ATOM 915 O O . GLU C 1 36 ? 18.756 21.479 95.762 1.00 57.05 77 GLU C O 1
ATOM 921 N N . ALA C 1 37 ? 18.755 21.428 93.515 1.00 56.45 78 ALA C N 1
ATOM 922 C CA . ALA C 1 37 ? 20.191 21.590 93.381 1.00 55.74 78 ALA C CA 1
ATOM 923 C C . ALA C 1 37 ? 20.728 22.854 94.047 1.00 56.50 78 ALA C C 1
ATOM 924 O O . ALA C 1 37 ? 21.728 22.808 94.759 1.00 57.38 78 ALA C O 1
ATOM 926 N N . ILE C 1 38 ? 20.073 23.983 93.820 1.00 56.69 79 ILE C N 1
ATOM 927 C CA . ILE C 1 38 ? 20.518 25.229 94.424 1.00 57.01 79 ILE C CA 1
ATOM 928 C C . ILE C 1 38 ? 20.264 25.228 95.929 1.00 56.45 79 ILE C C 1
ATOM 929 O O . ILE C 1 38 ? 20.994 25.864 96.682 1.00 57.05 79 ILE C O 1
ATOM 934 N N . VAL C 1 39 ? 19.215 24.540 96.366 1.00 55.45 80 VAL C N 1
ATOM 935 C CA . VAL C 1 39 ? 18.908 24.481 97.791 1.00 56.66 80 VAL C CA 1
ATOM 936 C C . VAL C 1 39 ? 20.037 23.742 98.504 1.00 57.78 80 VAL C C 1
ATOM 937 O O . VAL C 1 39 ? 20.533 24.195 99.535 1.00 57.03 80 VAL C O 1
ATOM 941 N N . GLU C 1 40 ? 20.437 22.609 97.936 1.00 59.36 81 GLU C N 1
ATOM 942 C CA . GLU C 1 40 ? 21.512 21.796 98.487 1.00 61.82 81 GLU C CA 1
ATOM 943 C C . GLU C 1 40 ? 22.818 22.573 98.427 1.00 61.91 81 GLU C C 1
ATOM 944 O O . GLU C 1 40 ? 23.720 22.335 99.223 1.00 63.29 81 GLU C O 1
ATOM 950 N N . GLU C 1 41 ? 22.912 23.503 97.482 1.00 61.74 82 GLU C N 1
ATOM 951 C CA . GLU C 1 41 ? 24.107 24.330 97.325 1.00 62.58 82 GLU C CA 1
ATOM 952 C C . GLU C 1 41 ? 24.048 25.498 98.312 1.00 60.97 82 GLU C C 1
ATOM 953 O O . GLU C 1 41 ? 25.064 26.100 98.653 1.00 61.69 82 GLU C O 1
ATOM 959 N N . ASN C 1 42 ? 22.844 25.809 98.767 1.00 58.70 83 ASN C N 1
ATOM 960 C CA . ASN C 1 42 ? 22.645 26.898 99.709 1.00 56.62 83 ASN C CA 1
ATOM 961 C C . ASN C 1 42 ? 23.025 26.453 101.120 1.00 56.26 83 ASN C C 1
ATOM 962 O O . ASN C 1 42 ? 23.609 27.214 101.886 1.00 55.31 83 ASN C O 1
ATOM 967 N N . LYS C 1 43 ? 22.678 25.219 101.464 1.00 56.76 84 LYS C N 1
ATOM 968 C CA . LYS C 1 43 ? 23.002 24.686 102.779 1.00 58.16 84 LYS C CA 1
ATOM 969 C C . LYS C 1 43 ? 24.508 24.493 102.832 1.00 58.04 84 LYS C C 1
ATOM 970 O O . LYS C 1 43 ? 25.149 24.755 103.846 1.00 57.96 84 LYS C O 1
ATOM 976 N N . LYS C 1 44 ? 25.066 24.043 101.716 1.00 58.84 85 LYS C N 1
ATOM 977 C CA . LYS C 1 44 ? 26.499 23.819 101.614 1.00 59.88 85 LYS C CA 1
ATOM 978 C C . LYS C 1 44 ? 27.238 25.126 101.910 1.00 58.95 85 LYS C C 1
ATOM 979 O O . LYS C 1 44 ? 28.210 25.141 102.667 1.00 59.16 85 LYS C O 1
ATOM 985 N N . LEU C 1 45 ? 26.761 26.220 101.324 1.00 57.42 86 LEU C N 1
ATOM 986 C CA . LEU C 1 45 ? 27.373 27.527 101.527 1.00 56.29 86 LEU C CA 1
ATOM 987 C C . LEU C 1 45 ? 27.280 28.021 102.968 1.00 56.22 86 LEU C C 1
ATOM 988 O O . LEU C 1 45 ? 28.290 28.380 103.568 1.00 57.14 86 LEU C O 1
ATOM 993 N N . LYS C 1 46 ? 26.067 28.051 103.519 1.00 56.25 87 LYS C N 1
ATOM 994 C CA . LYS C 1 46 ? 25.859 28.513 104.883 1.00 55.07 87 LYS C CA 1
ATOM 995 C C . LYS C 1 46 ? 26.785 27.781 105.841 1.00 56.88 87 LYS C C 1
ATOM 996 O O . LYS C 1 46 ? 27.367 28.391 106.734 1.00 57.33 87 LYS C O 1
ATOM 1002 N N . ALA C 1 47 ? 26.915 26.472 105.650 1.00 57.18 88 ALA C N 1
ATOM 1003 C CA . ALA C 1 47 ? 27.773 25.656 106.503 1.00 58.95 88 ALA C CA 1
ATOM 1004 C C . ALA C 1 47 ? 29.215 26.131 106.414 1.00 60.14 88 ALA C C 1
ATOM 1005 O O . ALA C 1 47 ? 29.839 26.457 107.424 1.00 60.62 88 ALA C O 1
ATOM 1007 N N . LYS C 1 48 ? 29.745 26.165 105.198 1.00 61.61 89 LYS C N 1
ATOM 1008 C CA . LYS C 1 48 ? 31.114 26.605 105.006 1.00 62.80 89 LYS C CA 1
ATOM 1009 C C . LYS C 1 48 ? 31.325 27.971 105.665 1.00 63.24 89 LYS C C 1
ATOM 1010 O O . LYS C 1 48 ? 32.324 28.193 106.347 1.00 65.01 89 LYS C O 1
ATOM 1016 N N . LEU C 1 49 ? 30.368 28.875 105.488 1.00 62.06 90 LEU C N 1
ATOM 1017 C CA . LEU C 1 49 ? 30.486 30.212 106.054 1.00 62.07 90 LEU C CA 1
ATOM 1018 C C . LEU C 1 49 ? 30.386 30.273 107.576 1.00 62.65 90 LEU C C 1
ATOM 1019 O O . LEU C 1 49 ? 30.907 31.198 108.196 1.00 61.16 90 LEU C O 1
ATOM 1024 N N . ALA C 1 50 ? 29.709 29.295 108.168 1.00 64.10 91 ALA C N 1
ATOM 1025 C CA . ALA C 1 50 ? 29.510 29.249 109.616 1.00 65.59 91 ALA C CA 1
ATOM 1026 C C . ALA C 1 50 ? 30.810 29.038 110.386 1.00 67.70 91 ALA C C 1
ATOM 1027 O O . ALA C 1 50 ? 30.961 29.511 111.518 1.00 67.08 91 ALA C O 1
ATOM 1029 N N . GLN C 1 51 ? 31.745 28.320 109.775 1.00 69.57 92 GLN C N 1
ATOM 1030 C CA . GLN C 1 51 ? 33.020 28.058 110.418 1.00 71.56 92 GLN C CA 1
ATOM 1031 C C . GLN C 1 51 ? 33.881 29.317 110.455 1.00 71.91 92 GLN C C 1
ATOM 1032 O O . GLN C 1 51 ? 34.720 29.472 111.343 1.00 72.71 92 GLN C O 1
ATOM 1038 N N . TYR C 1 52 ? 33.652 30.228 109.511 1.00 72.13 93 TYR C N 1
ATOM 1039 C CA . TYR C 1 52 ? 34.408 31.484 109.444 1.00 72.55 93 TYR C CA 1
ATOM 1040 C C . TYR C 1 52 ? 33.711 32.601 110.209 1.00 70.90 93 TYR C C 1
ATOM 1041 O O . TYR C 1 52 ? 34.169 33.742 110.202 1.00 71.00 93 TYR C O 1
ATOM 1050 N N . GLU C 1 53 ? 32.597 32.273 110.855 1.00 70.80 94 GLU C N 1
ATOM 1051 C CA . GLU C 1 53 ? 31.831 33.256 111.613 1.00 69.83 94 GLU C CA 1
ATOM 1052 C C . GLU C 1 53 ? 32.333 33.376 113.049 1.00 69.80 94 GLU C C 1
ATOM 1053 O O . GLU C 1 53 ? 33.171 32.538 113.452 1.00 69.90 94 GLU C O 1
ATOM 1060 N N . ASN D 1 1 ? -25.983 33.915 64.884 1.00 85.05 42 ASN D N 1
ATOM 1061 C CA . ASN D 1 1 ? -24.857 34.560 64.148 1.00 84.73 42 ASN D CA 1
ATOM 1062 C C . ASN D 1 1 ? -23.754 34.991 65.105 1.00 84.57 42 ASN D C 1
ATOM 1063 O O . ASN D 1 1 ? -22.633 34.488 65.045 1.00 84.64 42 ASN D O 1
ATOM 1068 N N . SER D 1 2 ? -24.081 35.929 65.987 1.00 84.81 43 SER D N 1
ATOM 1069 C CA . SER D 1 2 ? -23.129 36.444 66.968 1.00 84.69 43 SER D CA 1
ATOM 1070 C C . SER D 1 2 ? -22.835 35.362 68.005 1.00 84.48 43 SER D C 1
ATOM 1071 O O . SER D 1 2 ? -21.674 35.065 68.301 1.00 83.29 43 SER D O 1
ATOM 1074 N N . ALA D 1 3 ? -23.907 34.780 68.543 1.00 84.04 44 ALA D N 1
ATOM 1075 C CA . ALA D 1 3 ? -23.813 33.724 69.543 1.00 83.49 44 ALA D CA 1
ATOM 1076 C C . ALA D 1 3 ? -23.186 32.476 68.934 1.00 83.09 44 ALA D C 1
ATOM 1077 O O . ALA D 1 3 ? -22.632 31.637 69.644 1.00 82.66 44 ALA D O 1
ATOM 1079 N N . LEU D 1 4 ? -23.287 32.358 67.614 1.00 82.25 45 LEU D N 1
ATOM 1080 C CA . LEU D 1 4 ? -22.725 31.223 66.901 1.00 81.97 45 LEU D CA 1
ATOM 1081 C C . LEU D 1 4 ? -21.230 31.484 66.754 1.00 81.37 45 LEU D C 1
ATOM 1082 O O . LEU D 1 4 ? -20.409 30.570 66.862 1.00 80.87 45 LEU D O 1
ATOM 1087 N N . ASP D 1 5 ? -20.885 32.744 66.512 1.00 80.93 46 ASP D N 1
ATOM 1088 C CA . ASP D 1 5 ? -19.492 33.138 66.360 1.00 80.85 46 ASP D CA 1
ATOM 1089 C C . ASP D 1 5 ? -18.835 33.054 67.730 1.00 79.60 46 ASP D C 1
ATOM 1090 O O . ASP D 1 5 ? -17.641 32.787 67.853 1.00 78.62 46 ASP D O 1
ATOM 1095 N N . PHE D 1 6 ? -19.641 33.290 68.757 1.00 78.59 47 PHE D N 1
ATOM 1096 C CA . PHE D 1 6 ? -19.188 33.241 70.136 1.00 78.19 47 PHE D CA 1
ATOM 1097 C C . PHE D 1 6 ? -18.808 31.808 70.518 1.00 74.96 47 PHE D C 1
ATOM 1098 O O . PHE D 1 6 ? -17.814 31.585 71.212 1.00 73.74 47 PHE D O 1
ATOM 1106 N N . LEU D 1 7 ? -19.609 30.847 70.060 1.00 71.45 48 LEU D N 1
ATOM 1107 C CA . LEU D 1 7 ? -19.370 29.432 70.322 1.00 68.12 48 LEU D CA 1
ATOM 1108 C C . LEU D 1 7 ? -18.141 28.992 69.539 1.00 66.74 48 LEU D C 1
ATOM 1109 O O . LEU D 1 7 ? -17.345 28.180 70.006 1.00 65.86 48 LEU D O 1
ATOM 1114 N N . LYS D 1 8 ? -17.994 29.523 68.335 1.00 65.81 49 LYS D N 1
ATOM 1115 C CA . LYS D 1 8 ? -16.834 29.190 67.526 1.00 65.55 49 LYS D CA 1
ATOM 1116 C C . LYS D 1 8 ? -15.613 29.808 68.186 1.00 64.06 49 LYS D C 1
ATOM 1117 O O . LYS D 1 8 ? -14.544 29.208 68.207 1.00 63.98 49 LYS D O 1
ATOM 1123 N N . HIS D 1 9 ? -15.779 31.006 68.740 1.00 62.60 50 HIS D N 1
ATOM 1124 C CA . HIS D 1 9 ? -14.669 31.678 69.401 1.00 61.69 50 HIS D CA 1
ATOM 1125 C C . HIS D 1 9 ? -14.210 30.832 70.566 1.00 62.67 50 HIS D C 1
ATOM 1126 O O . HIS D 1 9 ? -13.022 30.801 70.887 1.00 62.77 50 HIS D O 1
ATOM 1133 N N . HIS D 1 10 ? -15.153 30.130 71.184 1.00 64.61 51 HIS D N 1
ATOM 1134 C CA . HIS D 1 10 ? -14.837 29.265 72.313 1.00 68.76 51 HIS D CA 1
ATOM 1135 C C . HIS D 1 10 ? -13.970 28.066 71.973 1.00 71.08 51 HIS D C 1
ATOM 1136 O O . HIS D 1 10 ? -13.841 27.132 72.766 1.00 71.69 51 HIS D O 1
ATOM 1143 N N . LEU D 1 11 ? -13.391 28.094 70.783 1.00 74.22 52 LEU D N 1
ATOM 1144 C CA . LEU D 1 11 ? -12.504 27.043 70.315 1.00 76.72 52 LEU D CA 1
ATOM 1145 C C . LEU D 1 11 ? -11.603 27.731 69.299 1.00 78.69 52 LEU D C 1
ATOM 1146 O O . LEU D 1 11 ? -11.766 27.551 68.092 1.00 78.92 52 LEU D O 1
ATOM 1151 N N . GLY D 1 12 ? -10.664 28.537 69.796 1.00 80.75 53 GLY D N 1
ATOM 1152 C CA . GLY D 1 12 ? -9.771 29.270 68.913 1.00 83.08 53 GLY D CA 1
ATOM 1153 C C . GLY D 1 12 ? -8.305 28.872 68.925 1.00 84.90 53 GLY D C 1
ATOM 1154 O O . GLY D 1 12 ? -7.875 28.065 69.750 1.00 84.97 53 GLY D O 1
ATOM 1155 N N . ALA D 1 13 ? -7.538 29.453 68.002 1.00 86.28 54 ALA D N 1
ATOM 1156 C CA . ALA D 1 13 ? -6.110 29.167 67.880 1.00 87.82 54 ALA D CA 1
ATOM 1157 C C . ALA D 1 13 ? -5.223 30.197 68.587 1.00 88.67 54 ALA D C 1
ATOM 1158 O O . ALA D 1 13 ? -4.296 29.828 69.312 1.00 89.60 54 ALA D O 1
ATOM 1160 N N . ALA D 1 14 ? -5.506 31.482 68.372 1.00 88.81 55 ALA D N 1
ATOM 1161 C CA . ALA D 1 14 ? -4.726 32.555 68.983 1.00 87.70 55 ALA D CA 1
ATOM 1162 C C . ALA D 1 14 ? -4.444 32.267 70.456 1.00 87.32 55 ALA D C 1
ATOM 1163 O O . ALA D 1 14 ? -5.314 32.451 71.308 1.00 88.29 55 ALA D O 1
ATOM 1165 N N . THR D 1 15 ? -3.226 31.798 70.729 1.00 85.46 56 THR D N 1
ATOM 1166 C CA . THR D 1 15 ? -2.741 31.466 72.075 1.00 83.05 56 THR D CA 1
ATOM 1167 C C . THR D 1 15 ? -3.734 30.809 73.055 1.00 79.90 56 THR D C 1
ATOM 1168 O O . THR D 1 15 ? -4.752 31.398 73.419 1.00 79.62 56 THR D O 1
ATOM 1172 N N . PRO D 1 16 ? -3.429 29.577 73.508 1.00 76.72 57 PRO D N 1
ATOM 1173 C CA . PRO D 1 16 ? -4.275 28.825 74.445 1.00 73.34 57 PRO D CA 1
ATOM 1174 C C . PRO D 1 16 ? -4.461 29.548 75.778 1.00 69.22 57 PRO D C 1
ATOM 1175 O O . PRO D 1 16 ? -3.495 29.992 76.396 1.00 67.92 57 PRO D O 1
ATOM 1179 N N . GLU D 1 17 ? -5.709 29.663 76.214 1.00 64.13 58 GLU D N 1
ATOM 1180 C CA . GLU D 1 17 ? -6.012 30.333 77.466 1.00 60.13 58 GLU D CA 1
ATOM 1181 C C . GLU D 1 17 ? -7.119 29.616 78.209 1.00 56.28 58 GLU D C 1
ATOM 1182 O O . GLU D 1 17 ? -8.306 29.909 78.016 1.00 57.87 58 GLU D O 1
ATOM 1188 N N . ASN D 1 18 ? -6.740 28.662 79.048 1.00 48.61 59 ASN D N 1
ATOM 1189 C CA . ASN D 1 18 ? -7.726 27.947 79.838 1.00 43.07 59 ASN D CA 1
ATOM 1190 C C . ASN D 1 18 ? -7.255 27.935 81.294 1.00 39.96 59 ASN D C 1
ATOM 1191 O O . ASN D 1 18 ? -6.073 28.120 81.574 1.00 38.20 59 ASN D O 1
ATOM 1196 N N . PRO D 1 19 ? -8.180 27.727 82.239 1.00 37.46 60 PRO D N 1
ATOM 1197 C CA . PRO D 1 19 ? -7.866 27.695 83.669 1.00 37.92 60 PRO D CA 1
ATOM 1198 C C . PRO D 1 19 ? -6.626 26.852 84.047 1.00 36.46 60 PRO D C 1
ATOM 1199 O O . PRO D 1 19 ? -5.814 27.268 84.869 1.00 35.58 60 PRO D O 1
ATOM 1203 N N . GLU D 1 20 ? -6.493 25.673 83.457 1.00 35.50 61 GLU D N 1
ATOM 1204 C CA . GLU D 1 20 ? -5.360 24.803 83.769 1.00 38.71 61 GLU D CA 1
ATOM 1205 C C . GLU D 1 20 ? -4.021 25.447 83.424 1.00 38.98 61 GLU D C 1
ATOM 1206 O O . GLU D 1 20 ? -3.027 25.263 84.129 1.00 39.62 61 GLU D O 1
ATOM 1212 N N . ILE D 1 21 ? -4.002 26.184 82.324 1.00 38.41 62 ILE D N 1
ATOM 1213 C CA . ILE D 1 21 ? -2.795 26.845 81.869 1.00 40.64 62 ILE D CA 1
ATOM 1214 C C . ILE D 1 21 ? -2.399 27.990 82.800 1.00 38.15 62 ILE D C 1
ATOM 1215 O O . ILE D 1 21 ? -1.226 28.250 82.995 1.00 38.58 62 ILE D O 1
ATOM 1220 N N . GLU D 1 22 ? -3.372 28.659 83.394 1.00 36.15 63 GLU D N 1
ATOM 1221 C CA . GLU D 1 22 ? -3.031 29.771 84.264 1.00 37.56 63 GLU D CA 1
ATOM 1222 C C . GLU D 1 22 ? -2.419 29.205 85.539 1.00 33.80 63 GLU D C 1
ATOM 1223 O O . GLU D 1 22 ? -1.454 29.742 86.077 1.00 33.37 63 GLU D O 1
ATOM 1229 N N . LEU D 1 23 ? -2.971 28.102 86.010 1.00 32.28 64 LEU D N 1
ATOM 1230 C CA . LEU D 1 23 ? -2.450 27.482 87.222 1.00 31.19 64 LEU D CA 1
ATOM 1231 C C . LEU D 1 23 ? -1.000 27.088 87.000 1.00 27.71 64 LEU D C 1
ATOM 1232 O O . LEU D 1 23 ? -0.145 27.460 87.785 1.00 29.51 64 LEU D O 1
ATOM 1237 N N . LEU D 1 24 ? -0.717 26.372 85.922 1.00 26.54 65 LEU D N 1
ATOM 1238 C CA . LEU D 1 24 ? 0.666 25.975 85.620 1.00 28.03 65 LEU D CA 1
ATOM 1239 C C . LEU D 1 24 ? 1.622 27.161 85.510 1.00 26.05 65 LEU D C 1
ATOM 1240 O O . LEU D 1 24 ? 2.747 27.090 85.975 1.00 31.08 65 LEU D O 1
ATOM 1245 N N . ARG D 1 25 ? 1.175 28.245 84.896 1.00 28.49 66 ARG D N 1
ATOM 1246 C CA . ARG D 1 25 ? 1.987 29.454 84.727 1.00 28.82 66 ARG D CA 1
ATOM 1247 C C . ARG D 1 25 ? 2.304 30.098 86.076 1.00 26.60 66 ARG D C 1
ATOM 1248 O O . ARG D 1 25 ? 3.409 30.594 86.290 1.00 27.60 66 ARG D O 1
ATOM 1256 N N . LEU D 1 26 ? 1.307 30.104 86.958 1.00 26.43 67 LEU D N 1
ATOM 1257 C CA . LEU D 1 26 ? 1.418 30.640 88.309 1.00 28.24 67 LEU D CA 1
ATOM 1258 C C . LEU D 1 26 ? 2.368 29.759 89.106 1.00 29.93 67 LEU D C 1
ATOM 1259 O O . LEU D 1 26 ? 3.181 30.251 89.887 1.00 30.20 67 LEU D O 1
ATOM 1264 N N . GLU D 1 27 ? 2.265 28.448 88.913 1.00 30.34 68 GLU D N 1
ATOM 1265 C CA . GLU D 1 27 ? 3.142 27.545 89.637 1.00 33.04 68 GLU D CA 1
ATOM 1266 C C . GLU D 1 27 ? 4.553 27.744 89.124 1.00 33.01 68 GLU D C 1
ATOM 1267 O O . GLU D 1 27 ? 5.505 27.655 89.878 1.00 31.69 68 GLU D O 1
ATOM 1273 N N . LEU D 1 28 ? 4.686 28.015 87.832 1.00 31.80 69 LEU D N 1
ATOM 1274 C CA . LEU D 1 28 ? 6.007 28.176 87.276 1.00 30.99 69 LEU D CA 1
ATOM 1275 C C . LEU D 1 28 ? 6.575 29.531 87.728 1.00 34.86 69 LEU D C 1
ATOM 1276 O O . LEU D 1 28 ? 7.784 29.691 87.851 1.00 32.72 69 LEU D O 1
ATOM 1281 N N . ALA D 1 29 ? 5.696 30.490 88.006 1.00 35.21 70 ALA D N 1
ATOM 1282 C CA . ALA D 1 29 ? 6.140 31.794 88.464 1.00 37.39 70 ALA D CA 1
ATOM 1283 C C . ALA D 1 29 ? 6.604 31.667 89.916 1.00 38.29 70 ALA D C 1
ATOM 1284 O O . ALA D 1 29 ? 7.637 32.200 90.299 1.00 38.52 70 ALA D O 1
ATOM 1286 N N . GLU D 1 30 ? 5.817 30.968 90.718 1.00 39.31 71 GLU D N 1
ATOM 1287 C CA . GLU D 1 30 ? 6.141 30.747 92.119 1.00 42.49 71 GLU D CA 1
ATOM 1288 C C . GLU D 1 30 ? 7.452 29.984 92.269 1.00 41.60 71 GLU D C 1
ATOM 1289 O O . GLU D 1 30 ? 8.252 30.278 93.153 1.00 43.75 71 GLU D O 1
ATOM 1295 N N . MET D 1 31 ? 7.679 29.011 91.405 1.00 39.88 72 MET D N 1
ATOM 1296 C CA . MET D 1 31 ? 8.920 28.250 91.459 1.00 41.37 72 MET D CA 1
ATOM 1297 C C . MET D 1 31 ? 10.094 29.117 91.010 1.00 40.36 72 MET D C 1
ATOM 1298 O O . MET D 1 31 ? 11.204 28.973 91.505 1.00 40.01 72 MET D O 1
ATOM 1303 N N . LYS D 1 32 ? 9.852 29.997 90.046 1.00 39.10 73 LYS D N 1
ATOM 1304 C CA . LYS D 1 32 ? 10.898 30.864 89.546 1.00 39.00 73 LYS D CA 1
ATOM 1305 C C . LYS D 1 32 ? 11.270 31.898 90.615 1.00 39.45 73 LYS D C 1
ATOM 1306 O O . LYS D 1 32 ? 12.411 32.343 90.681 1.00 36.88 73 LYS D O 1
ATOM 1312 N N . GLU D 1 33 ? 10.306 32.252 91.459 1.00 43.52 74 GLU D N 1
ATOM 1313 C CA . GLU D 1 33 ? 10.520 33.241 92.528 1.00 48.24 74 GLU D CA 1
ATOM 1314 C C . GLU D 1 33 ? 11.349 32.660 93.690 1.00 47.82 74 GLU D C 1
ATOM 1315 O O . GLU D 1 33 ? 12.315 33.277 94.162 1.00 46.30 74 GLU D O 1
ATOM 1321 N N . LYS D 1 34 ? 10.954 31.479 94.155 1.00 46.78 75 LYS D N 1
ATOM 1322 C CA . LYS D 1 34 ? 11.679 30.803 95.222 1.00 46.54 75 LYS D CA 1
ATOM 1323 C C . LYS D 1 34 ? 13.110 30.597 94.719 1.00 46.22 75 LYS D C 1
ATOM 1324 O O . LYS D 1 34 ? 14.079 30.858 95.420 1.00 47.36 75 LYS D O 1
ATOM 1330 N N . TYR D 1 35 ? 13.226 30.166 93.472 1.00 45.35 76 TYR D N 1
ATOM 1331 C CA . TYR D 1 35 ? 14.512 29.931 92.863 1.00 43.14 76 TYR D CA 1
ATOM 1332 C C . TYR D 1 35 ? 15.430 31.144 92.798 1.00 43.71 76 TYR D C 1
ATOM 1333 O O . TYR D 1 35 ? 16.618 31.013 93.068 1.00 43.12 76 TYR D O 1
ATOM 1342 N N . GLU D 1 36 ? 14.907 32.317 92.430 1.00 45.01 77 GLU D N 1
ATOM 1343 C CA . GLU D 1 36 ? 15.747 33.521 92.343 1.00 44.51 77 GLU D CA 1
ATOM 1344 C C . GLU D 1 36 ? 16.084 34.091 93.714 1.00 42.80 77 GLU D C 1
ATOM 1345 O O . GLU D 1 36 ? 17.104 34.753 93.894 1.00 43.60 77 GLU D O 1
ATOM 1351 N N . ALA D 1 37 ? 15.214 33.864 94.681 1.00 41.07 78 ALA D N 1
ATOM 1352 C CA . ALA D 1 37 ? 15.486 34.341 96.024 1.00 42.44 78 ALA D CA 1
ATOM 1353 C C . ALA D 1 37 ? 16.773 33.652 96.540 1.00 45.00 78 ALA D C 1
ATOM 1354 O O . ALA D 1 37 ? 17.633 34.297 97.157 1.00 43.78 78 ALA D O 1
ATOM 1356 N N . ILE D 1 38 ? 16.914 32.356 96.256 1.00 45.01 79 ILE D N 1
ATOM 1357 C CA . ILE D 1 38 ? 18.074 31.610 96.709 1.00 49.32 79 ILE D CA 1
ATOM 1358 C C . ILE D 1 38 ? 19.356 31.910 95.926 1.00 52.72 79 ILE D C 1
ATOM 1359 O O . ILE D 1 38 ? 20.438 31.966 96.516 1.00 53.29 79 ILE D O 1
ATOM 1364 N N . VAL D 1 39 ? 19.249 32.101 94.611 1.00 54.72 80 VAL D N 1
ATOM 1365 C CA . VAL D 1 39 ? 20.429 32.415 93.814 1.00 56.55 80 VAL D CA 1
ATOM 1366 C C . VAL D 1 39 ? 20.977 33.760 94.300 1.00 57.24 80 VAL D C 1
ATOM 1367 O O . VAL D 1 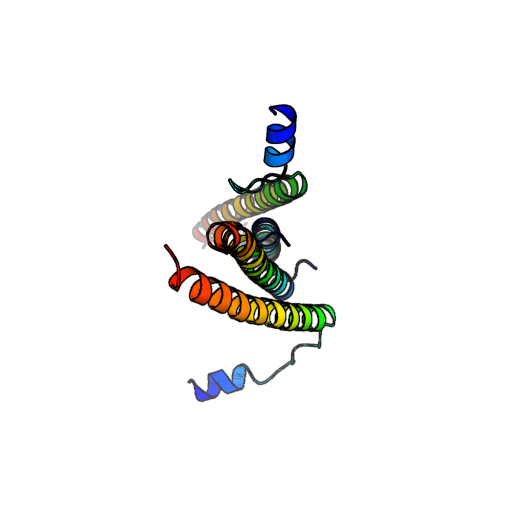39 ? 22.172 34.037 94.186 1.00 56.90 80 VAL D O 1
ATOM 1371 N N . GLU D 1 40 ? 20.087 34.583 94.840 1.00 57.18 81 GLU D N 1
ATOM 1372 C CA . GLU D 1 40 ? 20.460 35.879 95.384 1.00 60.03 81 GLU D CA 1
ATOM 1373 C C . GLU D 1 40 ? 21.197 35.617 96.703 1.00 60.99 81 GLU D C 1
ATOM 1374 O O . GLU D 1 40 ? 22.261 36.187 96.966 1.00 61.15 81 GLU D O 1
ATOM 1380 N N . GLU D 1 41 ? 20.623 34.739 97.524 1.00 59.45 82 GLU D N 1
ATOM 1381 C CA . GLU D 1 41 ? 21.212 34.386 98.810 1.00 57.40 82 GLU D CA 1
ATOM 1382 C C . GLU D 1 41 ? 22.603 33.785 98.636 1.00 56.25 82 GLU D C 1
ATOM 1383 O O . GLU D 1 41 ? 23.546 34.163 99.337 1.00 55.97 82 GLU D O 1
ATOM 1389 N N . ASN D 1 42 ? 22.729 32.853 97.702 1.00 55.55 83 ASN D N 1
ATOM 1390 C CA . ASN D 1 42 ? 24.012 32.236 97.430 1.00 57.03 83 ASN D CA 1
ATOM 1391 C C . ASN D 1 42 ? 25.013 33.279 96.960 1.00 59.59 83 ASN D C 1
ATOM 1392 O O . ASN D 1 42 ? 26.210 33.149 97.182 1.00 60.89 83 ASN D O 1
ATOM 1397 N N . LYS D 1 43 ? 24.516 34.314 96.299 1.00 61.81 84 LYS D N 1
ATOM 1398 C CA . LYS D 1 43 ? 25.380 35.377 95.821 1.00 63.22 84 LYS D CA 1
ATOM 1399 C C . LYS D 1 43 ? 26.014 36.045 97.044 1.00 62.82 84 LYS D C 1
ATOM 1400 O O . LYS D 1 43 ? 27.233 36.169 97.130 1.00 62.99 84 LYS D O 1
ATOM 1406 N N . LYS D 1 44 ? 25.184 36.458 97.996 1.00 62.20 85 LYS D N 1
ATOM 1407 C CA . LYS D 1 44 ? 25.684 37.108 99.198 1.00 62.40 85 LYS D CA 1
ATOM 1408 C C . LYS D 1 44 ? 26.604 36.199 100.010 1.00 63.02 85 LYS D C 1
ATOM 1409 O O . LYS D 1 44 ? 27.641 36.633 100.496 1.00 63.48 85 LYS D O 1
ATOM 1415 N N . LEU D 1 45 ? 26.228 34.936 100.152 1.00 63.95 86 LEU D N 1
ATOM 1416 C CA . LEU D 1 45 ? 27.047 33.988 100.897 1.00 64.10 86 LEU D CA 1
ATOM 1417 C C . LEU D 1 45 ? 28.436 33.865 100.271 1.00 65.33 86 LEU D C 1
ATOM 1418 O O . LEU D 1 45 ? 29.437 33.743 100.977 1.00 65.74 86 LEU D O 1
ATOM 1423 N N . LYS D 1 46 ? 28.501 33.892 98.946 1.00 66.12 87 LYS D N 1
ATOM 1424 C CA . LYS D 1 46 ? 29.784 33.783 98.273 1.00 68.70 87 LYS D CA 1
ATOM 1425 C C . LYS D 1 46 ? 30.545 35.093 98.381 1.00 69.40 87 LYS D C 1
ATOM 1426 O O . LYS D 1 46 ? 31.743 35.152 98.108 1.00 69.49 87 LYS D O 1
ATOM 1432 N N . ALA D 1 47 ? 29.838 36.140 98.793 1.00 70.37 88 ALA D N 1
ATOM 1433 C CA . ALA D 1 47 ? 30.443 37.448 98.973 1.00 71.66 88 ALA D CA 1
ATOM 1434 C C . ALA D 1 47 ? 31.259 37.392 100.254 1.00 73.59 88 ALA D C 1
ATOM 1435 O O . ALA D 1 47 ? 32.439 37.735 100.264 1.00 74.12 88 ALA D O 1
ATOM 1437 N N . LYS D 1 48 ? 30.621 36.953 101.336 1.00 75.50 89 LYS D N 1
ATOM 1438 C CA . LYS D 1 48 ? 31.285 36.830 102.629 1.00 76.85 89 LYS D CA 1
ATOM 1439 C C . LYS D 1 48 ? 32.352 35.746 102.556 1.00 77.42 89 LYS D C 1
ATOM 1440 O O . LYS D 1 48 ? 33.478 35.937 103.002 1.00 77.63 89 LYS D O 1
ATOM 1446 N N . LEU D 1 49 ? 31.986 34.605 101.986 1.00 79.03 90 LEU D N 1
ATOM 1447 C CA . LEU D 1 49 ? 32.902 33.480 101.863 1.00 81.36 90 LEU D CA 1
ATOM 1448 C C . LEU D 1 49 ? 34.181 33.920 101.153 1.00 84.02 90 LEU D C 1
ATOM 1449 O O . LEU D 1 49 ? 35.220 33.264 101.242 1.00 83.63 90 LEU D O 1
ATOM 1454 N N . ALA D 1 50 ? 34.099 35.040 100.447 1.00 87.31 91 ALA D N 1
ATOM 1455 C CA . ALA D 1 50 ? 35.252 35.571 99.735 1.00 90.92 91 ALA D CA 1
ATOM 1456 C C . ALA D 1 50 ? 36.055 36.455 100.686 1.00 92.99 91 ALA D C 1
ATOM 1457 O O . ALA D 1 50 ? 37.285 36.417 100.696 1.00 93.11 91 ALA D O 1
ATOM 1459 N N . GLN D 1 51 ? 35.350 37.249 101.485 1.00 95.12 92 GLN D N 1
ATOM 1460 C CA . GLN D 1 51 ? 36.002 38.124 102.448 1.00 98.02 92 GLN D CA 1
ATOM 1461 C C . GLN D 1 51 ? 36.892 37.274 103.354 1.00 99.64 92 GLN D C 1
ATOM 1462 O O . GLN D 1 51 ? 38.118 37.366 103.299 1.00 99.75 92 GLN D O 1
ATOM 1468 N N . TYR D 1 52 ? 36.269 36.440 104.180 1.00 101.66 93 TYR D N 1
ATOM 1469 C CA . TYR D 1 52 ? 37.008 35.564 105.084 1.00 103.20 93 TYR D CA 1
ATOM 1470 C C . TYR D 1 52 ? 37.767 34.514 104.274 1.00 104.18 93 TYR D C 1
ATOM 1471 O O . TYR D 1 52 ? 38.536 33.730 104.826 1.00 104.24 93 TYR D O 1
ATOM 1480 N N . GLU D 1 53 ? 37.542 34.514 102.961 1.00 105.60 94 GLU D N 1
ATOM 1481 C CA . GLU D 1 53 ? 38.179 33.570 102.043 1.00 106.83 94 GLU D CA 1
ATOM 1482 C C . GLU D 1 53 ? 37.838 32.123 102.381 1.00 107.31 94 GLU D C 1
ATOM 1483 O O . GLU D 1 53 ? 37.111 31.487 101.585 1.00 107.53 94 GLU D O 1
#

Sequence (181 aa):
PENPEIELLRLELAEMKEKYEAIVEENKKLKAKLAQYENSALDFLKHHLGAATPENPEIELLRLELAEMKEKYEAIVEENKKLKAKLAQYEENPEIELLRLELAEMKEKYEAIVEENKKLKAKLAQYENSALDFLKHHLGAATPENPEIELLRLELAEMKEKYEAIVEENKKLKAKLAQYE

Foldseek 3Di:
DPDPVVVVVVVVVVVVVVVVVVVVVVVVVVVVVVVVVD/DVVVVVVVVPDDDDDPDDPVVVVVVVVVVVVVVVVVVVVVVVVVVVVVCVVDD/DDVVVVVVVVVVVVVVVVVVVVVVVVVVVVVVVVVVD/DVVVVVVVVVDDDPDDDDPVVVVVVVVVVVVVVVVVVVVVVVVVVVVVVVVVD

Organism: Homo sapiens (NCBI:txid9606)

InterPro domains:
  IPR026060 Associate of Myc 1 [PTHR13168] (7-101)

CATH classification: 6.10.250.1060

Secondary structure (DSSP, 8-state):
---HHHHHHHHHHHHHHHHHHHHHHHHHHHHHHHTTT-/-HHHHHHHHSSSSPPP--HHHHHHHHHHHHHHHHHHHHHHHHHHHHHHHHH--/--HHHHHHHHHHHHHHHHHHHHHHHHHHHHHHHHHT-/-HHHHHHHHTS--SS---HHHHHHHHHHHHHHHHHHHHHHHHHHHHHHHHHT-

Radius of gyration: 25.64 Å; Cα contacts (8 Å, |Δi|>4): 120; chains: 4; bounding box: 63×38×74 Å